Protein AF-A0A9W8JQJ2-F1 (afdb_monomer)

Foldseek 3Di:
DDDDDDDDPPDDPDPPPQFQADWDDDPQWIWGDQSQQWIWIARQFFGWTQFTGGNNDTWADNPDTWDKPRTRRGWHWDWDDDPSFKIWIWTDDPFKIWIFIHGHNDSDTFIKMAGNDDDPVQFIKGKGWTQCQQFVFFDVLQECAPFPAADDDPAWTHDPNDIHGLFVQKDFLLPPQKDWTGDVPDIDMDGFPSCLLVQAFDPRRDIDGQFHHYNTTMGMDTNYHPPVTPDDHGGGMGGD

Secondary structure (DSSP, 8-state):
---PPP---------------EEEEETTEEEEE-SSSEEEEE-TTT--EEEEEETTEE-B-SSS-BEETT--SS-EEEEEEETTTEEEEEEE-SSEEEEEEEETT---EEEEEEESS--TTS-EEEEEEEETTTS-B--GGGB-TT-SEEEETTTEEEETTEEEEGGGG-EEGGG-SEEEEEETTEEEEEE--GGGGTT-SS-TT-EE--EEESSEEEEEEEEE-STT--SPPP-EEE--

Nearest PDB structures (foldseek):
  3njx-assembly1_A  TM=9.669E-01  e=3.686E-24  Aspergillus aculeatus
  1nkg-assembly1_A  TM=9.670E-01  e=1.271E-23  Aspergillus aculeatus
  2xhn-assembly2_A  TM=9.663E-01  e=1.415E-23  Aspergillus aculeatus
  3rpx-assembly1_A  TM=5.803E-01  e=9.675E+00  Homo sapiens
  1vyg-assembly1_A  TM=3.292E-01  e=7.393E+00  Schistosoma mansoni

Organism: NCBI:txid2828524

InterPro domains:
  IPR011013 Galactose mutarotase-like domain superfamily [SSF74650] (20-240)
  IPR014718 Glycoside hydrolase-type carbohydrate-binding [G3DSA:2.70.98.10] (20-240)
  IPR015364 Rhamnogalacturonase B, N-terminal [PF09284] (21-240)
  IPR016590 Rhamnogalacturonase B [PTHR36574] (14-240)

Solvent-accessible surface area (backbone atoms only — not comparable to full-atom values): 12960 Å² total; per-residue (Å²): 133,90,84,83,92,79,84,84,84,83,76,80,80,68,78,81,76,68,60,68,52,46,78,44,77,57,85,69,26,40,38,35,33,16,41,36,47,30,36,37,30,30,38,36,55,33,50,33,36,64,36,36,29,47,77,87,44,62,37,37,20,90,89,52,56,21,28,51,61,88,52,64,76,56,27,56,51,49,76,46,72,51,93,86,42,32,41,39,36,40,29,34,53,96,43,40,38,41,37,45,33,32,38,56,60,36,69,51,76,47,49,37,37,36,26,80,49,82,53,94,85,55,41,42,28,44,36,44,29,21,21,30,86,51,30,64,49,54,55,68,53,10,41,48,60,83,41,81,45,74,79,44,94,91,58,31,30,30,37,97,92,36,79,21,19,33,66,65,46,36,45,36,52,76,76,47,44,69,53,64,34,26,33,89,95,50,72,52,67,55,69,37,49,87,71,26,56,73,41,34,49,49,60,58,73,32,54,50,47,36,29,34,28,48,92,38,28,36,39,42,46,59,52,38,55,69,74,85,53,82,49,74,82,61,68,45,64,37,44,83

Mean predicted aligned error: 5.95 Å

Structure (mmCIF, N/CA/C/O backbone):
data_AF-A0A9W8JQJ2-F1
#
_entry.id   AF-A0A9W8JQJ2-F1
#
loop_
_atom_site.group_PDB
_atom_site.id
_atom_site.type_symbol
_atom_site.label_atom_id
_atom_site.label_alt_id
_atom_site.label_comp_id
_atom_site.label_asym_id
_atom_site.label_entity_id
_atom_site.label_seq_id
_atom_site.pdbx_PDB_ins_code
_atom_site.Cartn_x
_atom_site.Cartn_y
_atom_site.Cartn_z
_atom_site.occupancy
_atom_site.B_iso_or_equiv
_atom_site.auth_seq_id
_atom_site.auth_comp_id
_atom_site.auth_asym_id
_atom_site.auth_atom_id
_atom_site.pdbx_PDB_model_num
ATOM 1 N N . MET A 1 1 ? -32.887 -27.692 -61.894 1.00 37.84 1 MET A N 1
ATOM 2 C CA . MET A 1 1 ? -31.492 -27.185 -61.863 1.00 37.84 1 MET A CA 1
ATOM 3 C C . MET A 1 1 ? -31.471 -26.040 -60.846 1.00 37.84 1 MET A C 1
ATOM 5 O O . MET A 1 1 ? -32.259 -25.131 -61.030 1.00 37.84 1 MET A O 1
ATOM 9 N N . ARG A 1 2 ? -30.970 -26.234 -59.607 1.00 44.19 2 ARG A N 1
ATOM 10 C CA . ARG A 1 2 ? -29.589 -25.938 -59.119 1.00 44.19 2 ARG A CA 1
ATOM 11 C C . ARG A 1 2 ? -29.204 -24.464 -59.405 1.00 44.19 2 ARG A C 1
ATOM 13 O O . ARG A 1 2 ? -29.209 -24.122 -60.574 1.00 44.19 2 ARG A O 1
ATOM 20 N N . PHE A 1 3 ? -28.906 -23.541 -58.480 1.00 39.97 3 PHE A N 1
ATOM 21 C CA . PHE A 1 3 ? -28.189 -23.537 -57.185 1.00 39.97 3 PHE A CA 1
ATOM 22 C C . PHE A 1 3 ? -28.632 -22.328 -56.302 1.00 39.97 3 PHE A C 1
ATOM 24 O O . PHE A 1 3 ? -29.242 -21.403 -56.837 1.00 39.97 3 PHE A O 1
ATOM 31 N N . PRO A 1 4 ? -28.327 -22.303 -54.985 1.00 54.44 4 PRO A N 1
ATOM 32 C CA . PRO A 1 4 ? -28.698 -21.229 -54.054 1.00 54.44 4 PRO A CA 1
ATOM 33 C C . PRO A 1 4 ? -27.705 -20.049 -54.095 1.00 54.44 4 PRO A C 1
ATOM 35 O O . PRO A 1 4 ? -26.514 -20.254 -54.322 1.00 54.44 4 PRO A O 1
ATOM 38 N N . LEU A 1 5 ? -28.172 -18.822 -53.830 1.00 51.03 5 LEU A N 1
ATOM 39 C CA . LEU A 1 5 ? -27.291 -17.670 -53.594 1.00 51.03 5 LEU A CA 1
ATOM 40 C C . LEU A 1 5 ? -26.776 -17.714 -52.147 1.00 51.03 5 LEU A C 1
ATOM 42 O O . LEU A 1 5 ? -27.553 -17.626 -51.196 1.00 51.03 5 LEU A O 1
ATOM 46 N N . ALA A 1 6 ? -25.464 -17.868 -51.996 1.00 49.53 6 ALA A N 1
ATOM 47 C CA . ALA A 1 6 ? -24.763 -17.838 -50.722 1.00 49.53 6 ALA A CA 1
ATOM 48 C C . ALA A 1 6 ? -24.325 -16.409 -50.343 1.00 49.53 6 ALA A C 1
ATOM 50 O O . ALA A 1 6 ? -23.763 -15.687 -51.158 1.00 49.53 6 ALA A O 1
ATOM 51 N N . ALA A 1 7 ? -24.606 -16.073 -49.082 1.00 54.00 7 ALA A N 1
ATOM 52 C CA . ALA A 1 7 ? -23.858 -15.284 -48.097 1.00 54.00 7 ALA A CA 1
ATOM 53 C C . ALA A 1 7 ? -22.907 -14.140 -48.517 1.00 54.00 7 ALA A C 1
ATOM 55 O O . ALA A 1 7 ? -21.947 -14.316 -49.260 1.00 54.00 7 ALA A O 1
ATOM 56 N N . SER A 1 8 ? -23.009 -13.032 -47.775 1.00 50.91 8 SER A N 1
ATOM 57 C CA . SER A 1 8 ? -21.830 -12.393 -47.170 1.00 50.91 8 SER A CA 1
ATOM 58 C C . SER A 1 8 ? -22.216 -11.724 -45.850 1.00 50.91 8 SER A C 1
ATOM 60 O O . SER A 1 8 ? -22.716 -10.604 -45.821 1.00 50.91 8 SER A O 1
ATOM 62 N N . LEU A 1 9 ? -21.997 -12.443 -44.747 1.00 57.28 9 LEU A N 1
ATOM 63 C CA . LEU A 1 9 ? -21.927 -11.871 -43.407 1.00 57.28 9 LEU A CA 1
ATOM 64 C C . LEU A 1 9 ? -20.481 -11.395 -43.221 1.00 57.28 9 LEU A C 1
ATOM 66 O O . LEU A 1 9 ? -19.582 -12.207 -43.005 1.00 57.28 9 LEU A O 1
ATOM 70 N N . LEU A 1 10 ? -20.243 -10.092 -43.375 1.00 51.81 10 LEU A N 1
ATOM 71 C CA . LEU A 1 10 ? -18.937 -9.491 -43.121 1.00 51.81 10 LEU A CA 1
ATOM 72 C C . LEU A 1 10 ? -18.752 -9.395 -41.598 1.00 51.81 10 LEU A C 1
ATOM 74 O O . LEU A 1 10 ? -19.191 -8.442 -40.959 1.00 51.81 10 LEU A O 1
ATOM 78 N N . LEU A 1 11 ? -18.167 -10.434 -41.002 1.00 55.31 11 LEU A N 1
ATOM 79 C CA . LEU A 1 11 ? -17.775 -10.431 -39.598 1.00 55.31 11 LEU A CA 1
ATOM 80 C C . LEU A 1 11 ? -16.609 -9.442 -39.448 1.00 55.31 11 LEU A C 1
ATOM 82 O O . LEU A 1 11 ? -15.501 -9.706 -39.916 1.00 55.31 11 LEU A O 1
ATOM 86 N N . ALA A 1 12 ? -16.868 -8.276 -38.858 1.00 55.50 12 ALA A N 1
ATOM 87 C CA . ALA A 1 12 ? -15.838 -7.288 -38.569 1.00 55.50 12 ALA A CA 1
ATOM 88 C C . ALA A 1 12 ? -14.822 -7.883 -37.579 1.00 55.50 12 ALA A C 1
ATOM 90 O O . ALA A 1 12 ? -15.079 -7.973 -36.380 1.00 55.50 12 ALA A O 1
ATOM 91 N N . LEU A 1 13 ? -13.663 -8.296 -38.093 1.00 54.41 13 LEU A N 1
ATOM 92 C CA . LEU A 1 13 ? -12.457 -8.550 -37.309 1.00 54.41 13 LEU A CA 1
ATOM 93 C C . LEU A 1 13 ? -11.949 -7.202 -36.789 1.00 54.41 13 LEU A C 1
ATOM 95 O O . LEU A 1 13 ? -11.062 -6.587 -37.377 1.00 54.41 13 LEU A O 1
ATOM 99 N N . LEU A 1 14 ? -12.551 -6.707 -35.708 1.00 53.09 14 LEU A N 1
ATOM 100 C CA . LEU A 1 14 ? -11.940 -5.635 -34.933 1.00 53.09 14 LEU A CA 1
ATOM 101 C C . LEU A 1 14 ? -10.599 -6.173 -34.414 1.00 53.09 14 LEU A C 1
ATOM 103 O O . LEU A 1 14 ? -10.586 -7.255 -33.819 1.00 53.09 14 LEU A O 1
ATOM 107 N N . PRO A 1 15 ? -9.470 -5.476 -34.634 1.00 43.84 15 PRO A N 1
ATOM 108 C CA . PRO A 1 15 ? -8.234 -5.858 -33.982 1.00 43.84 15 PRO A CA 1
ATOM 109 C C . PRO A 1 15 ? -8.490 -5.816 -32.478 1.00 43.84 15 PRO A C 1
ATOM 111 O O . PRO A 1 15 ? -8.872 -4.779 -31.932 1.00 43.84 15 PRO A O 1
ATOM 114 N N . ALA A 1 16 ? -8.309 -6.953 -31.809 1.00 48.75 16 ALA A N 1
ATOM 115 C CA . ALA A 1 16 ? -8.154 -6.957 -30.370 1.00 48.75 16 ALA A CA 1
ATOM 116 C C . ALA A 1 16 ? -6.901 -6.123 -30.083 1.00 48.75 16 ALA A C 1
ATOM 118 O O . ALA A 1 16 ? -5.777 -6.584 -30.283 1.00 48.75 16 ALA A O 1
ATOM 119 N N . VAL A 1 17 ? -7.093 -4.861 -29.699 1.00 47.88 17 VAL A N 1
ATOM 120 C CA . VAL A 1 17 ? -6.024 -4.059 -29.116 1.00 47.88 17 VAL A CA 1
ATOM 121 C C . VAL A 1 17 ? -5.735 -4.722 -27.779 1.00 47.88 17 VAL A C 1
ATOM 123 O O . VAL A 1 17 ? -6.417 -4.476 -26.788 1.00 47.88 17 VAL A O 1
ATOM 126 N N . PHE A 1 18 ? -4.770 -5.638 -27.768 1.00 51.25 18 PHE A N 1
ATOM 127 C CA . PHE A 1 18 ? -4.154 -6.057 -26.523 1.00 51.25 18 PHE A CA 1
ATOM 128 C C . PHE A 1 18 ? -3.586 -4.789 -25.887 1.00 51.25 18 PHE A C 1
ATOM 130 O O . PHE A 1 18 ? -2.751 -4.121 -26.502 1.00 51.25 18 PHE A O 1
ATOM 137 N N . ALA A 1 19 ? -4.082 -4.424 -24.702 1.00 57.38 19 ALA A N 1
ATOM 138 C CA . ALA A 1 19 ? -3.471 -3.369 -23.905 1.00 57.38 19 ALA A CA 1
ATOM 139 C C . ALA A 1 19 ? -1.983 -3.712 -23.763 1.00 57.38 19 ALA A C 1
ATOM 141 O O . ALA A 1 19 ? -1.627 -4.807 -23.315 1.00 57.38 19 ALA A O 1
ATOM 142 N N . ALA A 1 20 ? -1.120 -2.840 -24.280 1.00 77.25 20 ALA A N 1
ATOM 143 C CA . ALA A 1 20 ? 0.291 -3.148 -24.407 1.00 77.25 20 ALA A CA 1
ATOM 144 C C . ALA A 1 20 ? 0.948 -3.009 -23.034 1.00 77.25 20 ALA A C 1
ATOM 146 O O . ALA A 1 20 ? 1.049 -1.906 -22.502 1.00 77.25 20 ALA A O 1
ATOM 147 N N . PHE A 1 21 ? 1.418 -4.128 -22.479 1.00 96.81 21 PHE A N 1
ATOM 148 C CA . PHE A 1 21 ? 2.286 -4.100 -21.309 1.00 96.81 21 PHE A CA 1
ATOM 149 C C . PHE A 1 21 ? 3.478 -3.165 -21.557 1.00 96.81 21 PHE A C 1
ATOM 151 O O . PHE A 1 21 ? 4.134 -3.249 -22.600 1.00 96.81 21 PHE A O 1
ATOM 158 N N . GLY A 1 22 ? 3.798 -2.315 -20.585 1.00 97.00 22 GLY A N 1
ATOM 159 C CA . GLY A 1 22 ? 4.976 -1.465 -20.677 1.00 97.00 22 GLY A CA 1
ATOM 160 C C . GLY A 1 22 ? 5.022 -0.338 -19.659 1.00 97.00 22 GLY A C 1
ATOM 161 O O . GLY A 1 22 ? 4.129 -0.159 -18.832 1.00 97.00 22 GLY A O 1
ATOM 162 N N . VAL A 1 23 ? 6.099 0.441 -19.740 1.00 97.94 23 VAL A N 1
ATOM 163 C CA . VAL A 1 23 ? 6.296 1.655 -18.944 1.00 97.94 23 VAL A CA 1
ATOM 164 C C . VAL A 1 23 ? 6.452 2.833 -19.894 1.00 97.94 23 VAL A C 1
ATOM 166 O O . VAL A 1 23 ? 7.355 2.842 -20.728 1.00 97.94 23 VAL A O 1
ATOM 169 N N . THR A 1 24 ? 5.597 3.842 -19.745 1.00 97.38 24 THR A N 1
ATOM 170 C CA . THR A 1 24 ? 5.656 5.092 -20.514 1.00 97.38 24 THR A CA 1
ATOM 171 C C . THR A 1 24 ? 5.895 6.272 -19.580 1.00 97.38 24 THR A C 1
ATOM 173 O O . THR A 1 24 ? 5.450 6.275 -18.432 1.00 97.38 24 THR A O 1
ATOM 176 N N . ARG A 1 25 ? 6.602 7.300 -20.056 1.00 96.88 25 ARG A N 1
ATOM 177 C CA . ARG A 1 25 ? 6.763 8.563 -19.324 1.00 96.88 25 ARG A CA 1
ATOM 178 C C . ARG A 1 25 ? 5.632 9.518 -19.689 1.00 96.88 25 ARG A C 1
ATOM 180 O O . ARG A 1 25 ? 5.361 9.724 -20.866 1.00 96.88 25 ARG A O 1
ATOM 187 N N . SER A 1 26 ? 5.016 10.134 -18.685 1.00 94.50 26 SER A N 1
ATOM 188 C CA . SER A 1 26 ? 4.043 11.217 -18.865 1.00 94.50 26 SER A CA 1
ATOM 189 C C . SER A 1 26 ? 4.458 12.396 -17.993 1.00 94.50 26 SER A C 1
ATOM 191 O O . SER A 1 26 ? 4.209 12.408 -16.786 1.00 94.50 26 SER A O 1
ATOM 193 N N . GLY A 1 27 ? 5.162 13.363 -18.588 1.00 95.12 27 GLY A N 1
ATOM 194 C CA . GLY A 1 27 ? 5.886 14.379 -17.824 1.00 95.12 27 GLY A CA 1
ATOM 195 C C . GLY A 1 27 ? 6.932 13.727 -16.913 1.00 95.12 27 GLY A C 1
ATOM 196 O O . GLY A 1 27 ? 7.744 12.923 -17.371 1.00 95.12 27 GLY A O 1
ATOM 197 N N . SER A 1 28 ? 6.895 14.036 -15.614 1.00 94.12 28 SER A N 1
ATOM 198 C CA . SER A 1 28 ? 7.756 13.399 -14.609 1.00 94.12 28 SER A CA 1
ATOM 199 C C . SER A 1 28 ? 7.268 12.017 -14.161 1.00 94.12 28 SER A C 1
ATOM 201 O O . SER A 1 28 ? 8.011 11.322 -13.472 1.00 94.12 28 SER A O 1
ATOM 203 N N . ASN A 1 29 ? 6.060 11.589 -14.534 1.00 98.06 29 ASN A N 1
ATOM 204 C CA . ASN A 1 29 ? 5.462 10.352 -14.035 1.00 98.06 29 ASN A CA 1
ATOM 205 C C . ASN A 1 29 ? 5.872 9.126 -14.859 1.00 98.06 29 ASN A C 1
ATOM 207 O O . ASN A 1 29 ? 6.167 9.225 -16.052 1.00 98.06 29 ASN A O 1
ATOM 211 N N . TYR A 1 30 ? 5.838 7.962 -14.216 1.00 98.62 30 TYR A N 1
ATOM 212 C CA . TYR A 1 30 ? 5.906 6.647 -14.847 1.00 98.62 30 TYR A CA 1
ATOM 213 C C . TYR A 1 30 ? 4.499 6.052 -14.893 1.00 98.62 30 TYR A C 1
ATOM 215 O O . TYR A 1 30 ? 3.866 5.891 -13.853 1.00 98.62 30 TYR A O 1
ATOM 223 N N . VAL A 1 31 ? 4.011 5.733 -16.086 1.00 98.56 31 VAL A N 1
ATOM 224 C CA . VAL A 1 31 ? 2.736 5.045 -16.307 1.00 98.56 31 VAL A CA 1
ATOM 225 C C . VAL A 1 31 ? 3.055 3.601 -16.664 1.00 98.56 31 VAL A C 1
ATOM 227 O O . VAL A 1 31 ? 3.654 3.344 -17.708 1.00 98.56 31 VAL A O 1
ATOM 230 N N . VAL A 1 32 ? 2.704 2.678 -15.775 1.00 98.50 32 VAL A N 1
ATOM 231 C CA . VAL A 1 32 ? 2.947 1.241 -15.916 1.00 98.50 32 VAL A CA 1
ATOM 232 C C . VAL A 1 32 ? 1.636 0.568 -16.294 1.00 98.50 32 VAL A C 1
ATOM 234 O O . VAL A 1 32 ? 0.736 0.462 -15.460 1.00 98.50 32 VAL A O 1
ATOM 237 N N . ASP A 1 33 ? 1.522 0.131 -17.543 1.00 98.12 33 ASP A N 1
ATOM 238 C CA . ASP A 1 33 ? 0.403 -0.686 -18.007 1.00 98.12 33 ASP A CA 1
ATOM 239 C C . ASP A 1 33 ? 0.777 -2.159 -17.834 1.00 98.12 33 ASP A C 1
ATOM 241 O O . ASP A 1 33 ? 1.773 -2.638 -18.384 1.00 98.12 33 ASP A O 1
ATOM 245 N N . SER A 1 34 ? 0.005 -2.879 -17.024 1.00 98.06 34 SER A N 1
ATOM 246 C CA . SER A 1 34 ? 0.216 -4.311 -16.815 1.00 98.06 34 SER A CA 1
ATOM 247 C C . SER A 1 34 ? -0.197 -5.159 -18.019 1.00 98.06 34 SER A C 1
ATOM 249 O O . SER A 1 34 ? 0.209 -6.313 -18.100 1.00 98.06 34 SER A O 1
ATOM 251 N N . GLY A 1 35 ? -1.051 -4.659 -18.916 1.00 96.94 35 GLY A N 1
ATOM 252 C CA . GLY A 1 35 ? -1.775 -5.475 -19.897 1.00 96.94 35 GLY A CA 1
ATOM 253 C C . GLY A 1 35 ? -2.812 -6.426 -19.272 1.00 96.94 35 GLY A C 1
ATOM 254 O O . GLY A 1 35 ? -3.523 -7.118 -19.992 1.00 96.94 35 GLY A O 1
ATOM 255 N N . GLY A 1 36 ? -2.923 -6.461 -17.937 1.00 96.94 36 GLY A N 1
ATOM 256 C CA . GLY A 1 36 ? -3.908 -7.231 -17.167 1.00 96.94 36 GLY A CA 1
ATOM 257 C C . GLY A 1 36 ? -5.107 -6.395 -16.709 1.00 96.94 36 GLY A C 1
ATOM 258 O O . GLY A 1 36 ? -5.825 -6.795 -15.797 1.00 96.94 36 GLY A O 1
ATOM 259 N N . GLY A 1 37 ? -5.296 -5.206 -17.291 1.00 96.69 37 GLY A N 1
ATOM 260 C CA . GLY A 1 37 ? -6.372 -4.278 -16.940 1.00 96.69 37 GLY A CA 1
ATOM 261 C C . GLY A 1 37 ? -6.030 -3.278 -15.835 1.00 96.69 37 GLY A C 1
ATOM 262 O O . GLY A 1 37 ? -6.848 -2.411 -15.553 1.00 96.69 37 GLY A O 1
ATOM 263 N N . LEU A 1 38 ? -4.844 -3.358 -15.220 1.00 98.31 38 LEU A N 1
ATOM 264 C CA . LEU A 1 38 ? -4.366 -2.370 -14.245 1.00 98.31 38 LEU A CA 1
ATOM 265 C C . LEU A 1 38 ? -3.316 -1.445 -14.873 1.00 98.31 38 LEU A C 1
ATOM 267 O O . LEU A 1 38 ? -2.261 -1.915 -15.305 1.00 98.31 38 LEU A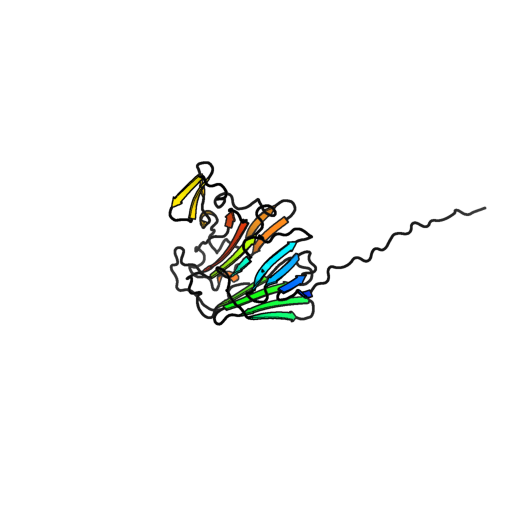 O 1
ATOM 271 N N . VAL A 1 39 ? -3.581 -0.140 -14.843 1.00 98.56 39 VAL A N 1
ATOM 272 C CA . VAL A 1 39 ? -2.628 0.921 -15.186 1.00 98.56 39 VAL A CA 1
ATOM 273 C C . VAL A 1 39 ? -2.291 1.705 -13.923 1.00 98.56 39 VAL A C 1
ATOM 275 O O . VAL A 1 39 ? -3.169 2.262 -13.265 1.00 98.56 39 VAL A O 1
ATOM 278 N N . THR A 1 40 ? -1.006 1.753 -13.584 1.00 98.75 40 THR A N 1
ATOM 279 C CA . THR A 1 40 ? -0.502 2.406 -12.369 1.00 98.75 40 THR A CA 1
ATOM 280 C C . THR A 1 40 ? 0.313 3.634 -12.741 1.00 98.75 40 THR A C 1
ATOM 282 O O . THR A 1 40 ? 1.260 3.530 -13.518 1.00 98.75 40 THR A O 1
ATOM 285 N N . THR A 1 41 ? -0.011 4.796 -12.173 1.00 98.75 41 THR A N 1
ATOM 286 C CA . THR A 1 41 ? 0.797 6.013 -12.359 1.00 98.75 41 THR A CA 1
ATOM 287 C C . THR A 1 41 ? 1.606 6.309 -11.107 1.00 98.75 41 THR A C 1
ATOM 289 O O . THR A 1 41 ? 1.039 6.538 -10.040 1.00 98.75 41 THR A O 1
ATOM 292 N N . ILE A 1 42 ? 2.928 6.362 -11.249 1.00 98.81 42 ILE A N 1
ATOM 293 C CA . ILE A 1 42 ? 3.887 6.627 -10.174 1.00 98.81 42 ILE A CA 1
ATOM 294 C C . ILE A 1 42 ? 4.549 7.979 -10.417 1.00 98.81 42 ILE A C 1
ATOM 296 O O . ILE A 1 42 ? 5.058 8.254 -11.508 1.00 98.81 42 ILE A O 1
ATOM 300 N N . ASN A 1 43 ? 4.561 8.826 -9.397 1.00 98.50 43 ASN A N 1
ATOM 301 C CA . ASN A 1 43 ? 5.223 10.119 -9.444 1.00 98.50 43 ASN A CA 1
ATOM 302 C C . ASN A 1 43 ? 6.747 9.932 -9.455 1.00 98.50 43 ASN A C 1
ATOM 304 O O . ASN A 1 43 ? 7.318 9.339 -8.544 1.00 98.50 43 ASN A O 1
ATOM 308 N N . GLY A 1 44 ? 7.423 10.438 -10.489 1.00 98.25 44 GLY A N 1
ATOM 309 C CA . GLY A 1 44 ? 8.864 10.227 -10.655 1.00 98.25 44 GLY A CA 1
ATOM 310 C C . GLY A 1 44 ? 9.769 11.082 -9.768 1.00 98.25 44 GLY A C 1
ATOM 311 O O . GLY A 1 44 ? 10.981 10.921 -9.857 1.00 98.25 44 GLY A O 1
ATOM 312 N N . ASN A 1 45 ? 9.213 11.967 -8.937 1.00 97.81 45 ASN A N 1
ATOM 313 C CA . ASN A 1 45 ? 9.975 12.797 -7.999 1.00 97.81 45 ASN A CA 1
ATOM 314 C C . ASN A 1 45 ? 9.956 12.245 -6.567 1.00 97.81 45 ASN A C 1
ATOM 316 O O . ASN A 1 45 ? 10.825 12.594 -5.774 1.00 97.81 45 ASN A O 1
ATOM 320 N N . ASN A 1 46 ? 8.955 11.433 -6.209 1.00 97.44 46 ASN A N 1
ATOM 321 C CA . ASN A 1 46 ? 8.783 10.954 -4.8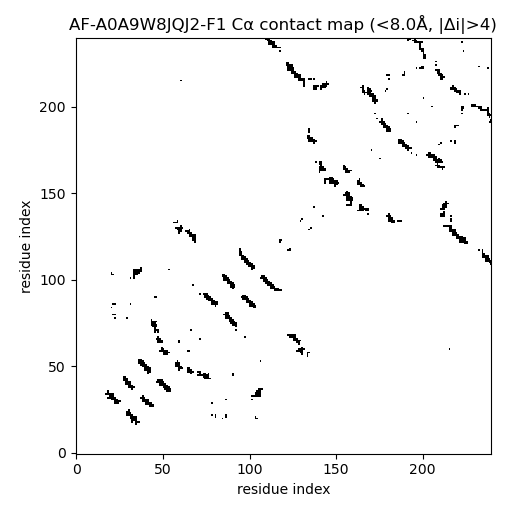33 1.00 97.44 46 ASN A CA 1
ATOM 322 C C . ASN A 1 46 ? 8.352 9.482 -4.711 1.00 97.44 46 ASN A C 1
ATOM 324 O O . ASN A 1 46 ? 8.454 8.914 -3.627 1.00 97.44 46 ASN A O 1
ATOM 328 N N . GLY A 1 47 ? 7.924 8.847 -5.806 1.00 98.12 47 GLY A N 1
ATOM 329 C CA . GLY A 1 47 ? 7.509 7.447 -5.821 1.00 98.12 47 GLY A CA 1
ATOM 330 C C . GLY A 1 47 ? 6.067 7.178 -5.393 1.00 98.12 47 GLY A C 1
ATOM 331 O O . GLY A 1 47 ? 5.685 6.011 -5.312 1.00 98.12 47 GLY A O 1
ATOM 332 N N . ASP A 1 48 ? 5.258 8.205 -5.138 1.00 98.50 48 ASP A N 1
ATOM 333 C CA . ASP A 1 48 ? 3.853 8.019 -4.773 1.00 98.50 48 ASP A CA 1
ATOM 334 C C . ASP A 1 48 ? 3.059 7.440 -5.952 1.00 98.50 48 ASP A C 1
ATOM 336 O O . ASP A 1 48 ? 3.206 7.874 -7.100 1.00 98.50 48 ASP A O 1
ATOM 340 N N . ILE A 1 49 ? 2.164 6.496 -5.669 1.00 98.81 49 ILE A N 1
ATOM 341 C CA . ILE A 1 49 ? 1.174 6.020 -6.635 1.00 98.81 49 ILE A CA 1
ATOM 342 C C . ILE A 1 49 ? 0.005 7.010 -6.644 1.00 98.81 49 ILE A C 1
ATOM 344 O O . ILE A 1 49 ? -0.732 7.158 -5.670 1.00 98.81 49 ILE A O 1
ATOM 348 N N . THR A 1 50 ? -0.160 7.689 -7.776 1.00 98.62 50 THR A N 1
ATOM 349 C CA . THR A 1 50 ? -1.127 8.783 -7.975 1.00 98.62 50 THR A CA 1
ATOM 350 C C . THR A 1 50 ? -2.353 8.373 -8.788 1.00 98.62 50 THR A C 1
ATOM 352 O O . THR A 1 50 ? -3.329 9.122 -8.838 1.00 98.62 50 THR A O 1
ATOM 355 N N . SER A 1 51 ? -2.329 7.188 -9.402 1.00 98.69 51 SER A N 1
ATOM 356 C CA . SER A 1 51 ? -3.475 6.562 -10.068 1.00 98.69 51 SER A CA 1
ATOM 357 C C . SER A 1 51 ? -3.326 5.041 -10.042 1.00 98.69 51 SER A C 1
ATOM 359 O O . SER A 1 51 ? -2.221 4.523 -10.234 1.00 98.69 51 SER A O 1
ATOM 3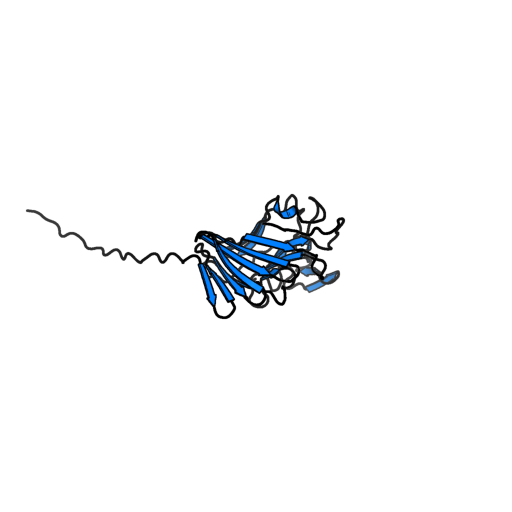61 N N . LEU A 1 52 ? -4.446 4.356 -9.817 1.00 98.81 52 LEU A N 1
ATOM 362 C CA . LEU A 1 52 ? -4.629 2.909 -9.893 1.00 98.81 52 LEU A CA 1
ATOM 363 C C . LEU A 1 52 ? -5.888 2.668 -10.728 1.00 98.81 52 LEU A C 1
ATOM 365 O O . LEU A 1 52 ? -6.977 2.459 -10.192 1.00 98.81 52 LEU A O 1
ATOM 369 N N . ASN A 1 53 ? -5.761 2.744 -12.049 1.00 98.50 53 ASN A N 1
ATOM 370 C CA . ASN A 1 53 ? -6.891 2.556 -12.946 1.00 98.50 53 ASN A CA 1
ATOM 371 C C . ASN A 1 53 ? -7.052 1.070 -13.276 1.00 98.50 53 ASN A C 1
ATOM 373 O O . ASN A 1 53 ? -6.215 0.496 -13.971 1.00 98.50 53 ASN A O 1
ATOM 377 N N . TYR A 1 54 ? -8.124 0.455 -12.781 1.00 98.31 54 TYR A N 1
ATOM 378 C CA . TYR A 1 54 ? -8.470 -0.929 -13.078 1.00 98.31 54 TYR A CA 1
ATOM 379 C C . TYR A 1 54 ? -9.668 -0.990 -14.028 1.00 98.31 54 TYR A C 1
ATOM 381 O O . TYR A 1 54 ? -10.788 -0.654 -13.640 1.00 98.31 54 TYR A O 1
ATOM 389 N N . ASN A 1 55 ? -9.445 -1.415 -15.273 1.00 97.00 55 ASN A N 1
ATOM 390 C CA . ASN A 1 55 ? -10.462 -1.535 -16.325 1.00 97.00 55 ASN A CA 1
ATOM 391 C C . ASN A 1 55 ? -11.330 -0.271 -16.481 1.00 97.00 55 ASN A C 1
ATOM 393 O O . ASN A 1 55 ? -12.553 -0.345 -16.586 1.00 97.00 55 ASN A O 1
ATOM 397 N N . GLY A 1 56 ? -10.702 0.907 -16.457 1.00 96.44 56 GLY A N 1
ATOM 398 C CA . GLY A 1 56 ? -11.375 2.203 -16.569 1.00 96.44 56 GLY A CA 1
ATOM 399 C C . GLY A 1 56 ? -11.873 2.779 -15.240 1.00 96.44 56 GLY A C 1
ATOM 400 O O . GLY A 1 56 ? -12.285 3.939 -15.206 1.00 96.44 56 GLY A O 1
ATOM 401 N N . LYS A 1 57 ? -11.815 2.023 -14.138 1.00 97.94 57 LYS A N 1
ATOM 402 C CA . LYS A 1 57 ? -12.228 2.475 -12.806 1.00 97.94 57 LYS A CA 1
ATOM 403 C C . LYS A 1 57 ? -11.018 2.950 -12.006 1.00 97.94 57 LYS A C 1
ATOM 405 O O . LYS A 1 57 ? -10.140 2.161 -11.677 1.00 97.94 57 LYS A O 1
ATOM 410 N N . GLU A 1 58 ? -10.986 4.236 -11.669 1.00 98.50 58 GLU A N 1
ATOM 411 C CA . GLU A 1 58 ? -9.961 4.793 -10.780 1.00 98.50 58 GLU A CA 1
ATOM 412 C C . GLU A 1 58 ? -10.181 4.306 -9.341 1.00 98.50 58 GLU A C 1
ATOM 414 O O . GLU A 1 58 ? -11.246 4.528 -8.755 1.00 98.50 58 GLU A O 1
ATOM 419 N N . LEU A 1 59 ? -9.176 3.629 -8.786 1.00 98.81 59 LEU A N 1
ATOM 420 C CA . LEU A 1 59 ? -9.184 3.097 -7.425 1.00 98.81 59 LEU A CA 1
ATOM 421 C C . LEU A 1 59 ? -8.343 3.938 -6.466 1.00 98.81 59 LEU A C 1
ATOM 423 O O . LEU A 1 59 ? -8.562 3.846 -5.263 1.00 98.81 59 LEU A O 1
ATOM 427 N N . GLN A 1 60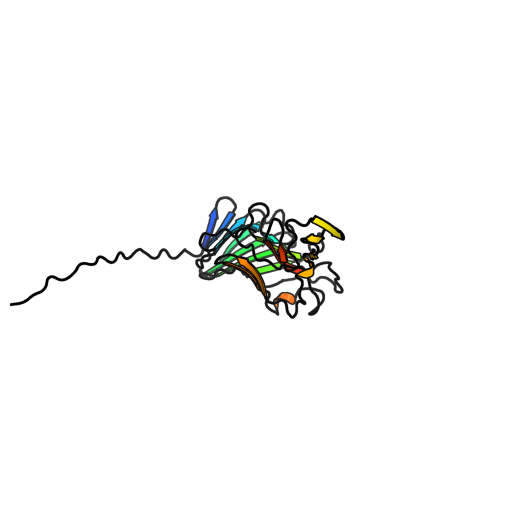 ? -7.406 4.752 -6.952 1.00 98.75 60 GLN A N 1
ATOM 428 C CA . GLN A 1 60 ? -6.574 5.621 -6.122 1.00 98.75 60 GLN A CA 1
ATOM 429 C C . GLN A 1 60 ? -7.384 6.828 -5.645 1.00 98.75 60 GLN A C 1
ATOM 431 O O . GLN A 1 60 ? -8.069 7.489 -6.430 1.00 98.75 60 GLN A O 1
ATOM 436 N N . ASP A 1 61 ? -7.283 7.154 -4.356 1.00 98.44 61 ASP A N 1
ATOM 437 C CA . ASP A 1 61 ? -7.821 8.416 -3.859 1.00 98.44 61 ASP A CA 1
ATOM 438 C C . ASP A 1 61 ? -7.111 9.620 -4.505 1.00 98.44 61 ASP A C 1
ATOM 440 O O . ASP A 1 61 ? -5.910 9.583 -4.790 1.00 98.44 61 ASP A O 1
ATOM 444 N N . ARG A 1 62 ? -7.861 10.702 -4.737 1.00 95.00 62 ARG A N 1
ATOM 445 C CA . ARG A 1 62 ? -7.372 11.902 -5.436 1.00 95.00 62 ARG A CA 1
ATOM 446 C C . ARG A 1 62 ? -6.855 12.993 -4.501 1.00 95.00 62 ARG A C 1
ATOM 448 O O . ARG A 1 62 ? -6.213 13.920 -4.986 1.00 95.00 62 ARG A O 1
ATOM 455 N N . SER A 1 63 ? -7.131 12.899 -3.200 1.00 95.25 63 SER A N 1
ATOM 456 C CA . SER A 1 63 ? -6.716 13.887 -2.197 1.00 95.25 63 SER A CA 1
ATOM 457 C C . SER A 1 63 ? -5.391 13.530 -1.524 1.00 95.25 63 SER A C 1
ATOM 459 O O . SER A 1 63 ? -4.577 14.417 -1.270 1.00 95.25 63 SER A O 1
ATOM 461 N N . LYS A 1 64 ? -5.135 12.240 -1.269 1.00 95.69 64 LYS A N 1
ATOM 462 C CA . LYS A 1 64 ? -3.834 11.748 -0.795 1.00 95.69 64 LYS A CA 1
ATOM 463 C C . LYS A 1 64 ? -3.481 10.439 -1.485 1.00 95.69 64 LYS A C 1
ATOM 465 O O . LYS A 1 64 ? -4.343 9.597 -1.723 1.00 95.69 64 LYS A O 1
ATOM 470 N N . PHE A 1 65 ? -2.195 10.263 -1.748 1.00 97.75 65 PHE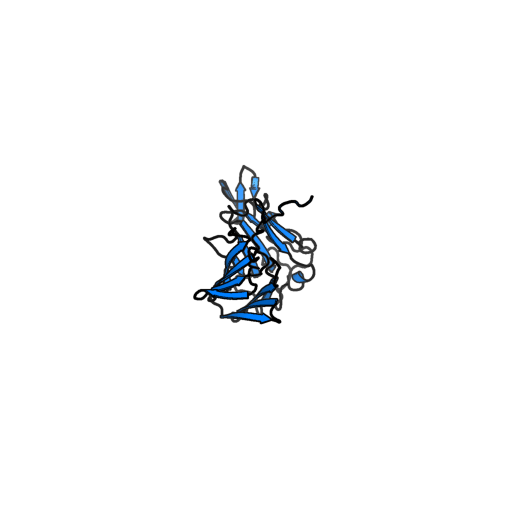 A N 1
ATOM 471 C CA . PHE A 1 65 ? -1.688 9.198 -2.603 1.00 97.75 65 PHE A CA 1
ATOM 472 C C . PHE A 1 65 ? -1.173 7.981 -1.838 1.00 97.75 65 PHE A C 1
ATOM 474 O O . PHE A 1 65 ? -0.868 8.062 -0.649 1.00 97.75 65 PHE A O 1
ATOM 481 N N . THR A 1 66 ? -1.097 6.849 -2.534 1.00 98.62 66 THR A N 1
ATOM 482 C CA . THR A 1 66 ? -0.542 5.605 -1.996 1.00 98.62 66 THR A CA 1
ATOM 483 C C . THR A 1 66 ? 0.978 5.698 -1.927 1.00 98.62 66 THR A C 1
ATOM 485 O O . THR A 1 66 ? 1.621 6.075 -2.910 1.00 98.62 66 THR A O 1
ATOM 488 N N . HIS A 1 67 ? 1.559 5.351 -0.779 1.00 96.81 67 HIS A N 1
ATOM 489 C CA . HIS A 1 67 ? 2.994 5.498 -0.543 1.00 96.81 67 HIS A CA 1
ATOM 490 C C . HIS A 1 67 ? 3.525 4.613 0.586 1.00 96.81 67 HIS A C 1
ATOM 492 O O . HIS A 1 67 ? 2.773 3.992 1.339 1.00 96.81 67 HIS A O 1
ATOM 498 N N . LEU A 1 68 ? 4.850 4.611 0.719 1.00 95.62 68 LEU A N 1
ATOM 499 C CA . LEU A 1 68 ? 5.553 4.093 1.883 1.00 95.62 68 LEU A CA 1
ATOM 500 C C . LEU A 1 68 ? 5.543 5.122 3.032 1.00 95.62 68 LEU A C 1
ATOM 502 O O . LEU A 1 68 ? 5.754 6.315 2.810 1.00 95.62 68 LEU A O 1
ATOM 506 N N . SER A 1 69 ? 5.322 4.652 4.256 1.00 90.88 69 SER A N 1
ATOM 507 C CA . SER A 1 69 ? 5.217 5.397 5.514 1.00 90.88 69 SER A CA 1
ATOM 508 C C . SER A 1 69 ? 4.229 6.570 5.447 1.00 90.88 69 SER A C 1
ATOM 510 O O . SER A 1 69 ? 3.017 6.366 5.571 1.00 90.88 69 SER A O 1
ATOM 512 N N . SER A 1 70 ? 4.731 7.789 5.257 1.00 87.38 70 SER A N 1
ATOM 513 C CA . SER A 1 70 ? 3.936 9.020 5.111 1.00 87.38 70 SER A CA 1
ATOM 514 C C . SER A 1 70 ? 4.266 9.760 3.807 1.00 87.38 70 SER A C 1
ATOM 516 O O . SER A 1 70 ? 4.006 10.955 3.684 1.00 87.38 70 SER A O 1
ATOM 518 N N . GLY A 1 71 ? 4.859 9.048 2.847 1.00 90.00 71 GLY A N 1
ATOM 519 C CA . GLY A 1 71 ? 5.507 9.602 1.666 1.00 90.00 71 GLY A CA 1
ATOM 520 C C . GLY A 1 71 ? 7.010 9.740 1.890 1.00 90.00 71 GLY A C 1
ATOM 521 O O . GLY A 1 71 ? 7.462 10.177 2.947 1.00 90.00 71 GLY A O 1
ATOM 522 N N . LEU A 1 72 ? 7.800 9.390 0.874 1.00 91.69 72 LEU A N 1
ATOM 523 C CA . LEU A 1 72 ? 9.264 9.510 0.923 1.00 91.69 72 LEU A CA 1
ATOM 524 C C . LEU A 1 72 ? 9.754 10.959 0.747 1.00 91.69 72 LEU A C 1
ATOM 526 O O . LEU A 1 72 ? 10.943 11.237 0.885 1.00 91.69 72 LEU A O 1
ATOM 530 N N . GLY A 1 73 ? 8.845 11.887 0.433 1.00 91.75 73 GLY A N 1
ATOM 531 C CA . GLY A 1 73 ? 9.146 13.292 0.174 1.00 91.75 73 GLY A CA 1
ATOM 532 C C . GLY A 1 73 ? 9.813 13.490 -1.185 1.00 91.75 73 GLY A C 1
ATOM 533 O O . GLY A 1 73 ? 9.164 13.946 -2.121 1.00 91.75 73 GLY A O 1
ATOM 534 N N . SER A 1 74 ? 11.089 13.124 -1.296 1.00 95.31 74 SER A N 1
ATOM 535 C CA . SER A 1 74 ? 11.875 13.173 -2.532 1.00 95.31 74 SER A CA 1
ATOM 536 C C . SER A 1 74 ? 12.663 11.880 -2.702 1.00 95.31 74 SER A C 1
ATOM 538 O O . SER A 1 74 ? 13.251 11.371 -1.746 1.00 95.31 74 SER A O 1
ATOM 540 N N . ALA A 1 75 ? 12.674 11.343 -3.918 1.00 97.38 75 ALA A N 1
ATOM 541 C CA . ALA A 1 75 ? 13.358 10.102 -4.238 1.00 97.38 75 ALA A CA 1
ATOM 542 C C . ALA A 1 75 ? 13.834 10.081 -5.693 1.00 97.38 75 ALA A C 1
ATOM 544 O O . ALA A 1 75 ? 13.221 10.665 -6.586 1.00 97.38 75 ALA A O 1
ATOM 545 N N . THR A 1 76 ? 14.898 9.326 -5.948 1.00 98.44 76 THR A N 1
ATOM 546 C CA . THR A 1 76 ? 15.313 8.994 -7.310 1.00 98.44 76 THR A CA 1
ATOM 547 C C . THR A 1 76 ? 14.465 7.833 -7.806 1.00 98.44 76 THR A C 1
ATOM 549 O O . THR A 1 76 ? 14.592 6.717 -7.296 1.00 98.44 76 THR A O 1
ATOM 552 N N . VAL A 1 77 ? 13.614 8.083 -8.803 1.00 98.69 77 VAL A N 1
ATOM 553 C CA . VAL A 1 77 ? 12.750 7.059 -9.404 1.00 98.69 77 VAL A CA 1
ATOM 554 C C . VAL A 1 77 ? 13.279 6.648 -10.774 1.00 98.69 77 VAL A C 1
ATOM 556 O O . VAL A 1 77 ? 13.478 7.493 -11.650 1.00 98.69 77 VAL A O 1
ATOM 559 N N . SER A 1 78 ? 13.461 5.346 -10.983 1.00 98.56 78 SER A N 1
ATOM 560 C CA . SER A 1 78 ? 13.863 4.750 -12.260 1.00 98.56 78 SER A CA 1
ATOM 561 C C . SER A 1 78 ? 12.990 3.550 -12.623 1.00 98.56 78 SER A C 1
ATOM 563 O O . SER A 1 78 ? 12.325 2.966 -11.768 1.00 98.56 78 SER A O 1
ATOM 565 N N . SER A 1 79 ? 12.990 3.175 -13.903 1.00 98.38 79 SER A N 1
ATOM 566 C CA . SER A 1 79 ? 12.262 2.012 -14.413 1.00 98.38 79 SER A CA 1
ATOM 567 C C . SER A 1 79 ? 13.160 1.114 -15.253 1.00 98.38 79 SER A C 1
ATOM 569 O O . SER A 1 79 ? 13.953 1.613 -16.054 1.00 98.38 79 SER A O 1
ATOM 571 N N . ASN A 1 80 ? 12.980 -0.198 -15.145 1.00 98.25 80 ASN A N 1
ATOM 572 C CA . ASN A 1 80 ? 13.611 -1.185 -16.014 1.00 98.25 80 ASN A CA 1
ATOM 573 C C . ASN A 1 80 ? 12.582 -2.225 -16.481 1.00 98.25 80 ASN A C 1
ATOM 575 O O . ASN A 1 80 ? 11.715 -2.623 -15.705 1.00 98.25 80 ASN A O 1
ATOM 579 N N . ILE A 1 81 ? 12.681 -2.659 -17.740 1.00 98.00 81 ILE A N 1
ATOM 580 C CA . ILE A 1 81 ? 11.937 -3.812 -18.251 1.00 98.00 81 ILE A CA 1
ATOM 581 C C . ILE A 1 81 ? 12.885 -5.011 -18.299 1.00 98.00 81 ILE A C 1
ATOM 583 O O . ILE A 1 81 ? 13.860 -5.004 -19.050 1.00 98.00 81 ILE A O 1
ATOM 587 N N . VAL A 1 82 ? 12.566 -6.054 -17.539 1.00 97.69 82 VAL A N 1
ATOM 588 C CA . VAL A 1 82 ? 13.303 -7.318 -17.499 1.00 97.69 82 VAL A CA 1
ATOM 589 C C . VAL A 1 82 ? 12.620 -8.320 -18.425 1.00 97.69 82 VAL A C 1
ATOM 591 O O . VAL A 1 82 ? 11.417 -8.575 -18.315 1.00 97.69 82 VAL A O 1
ATOM 594 N N . ASN A 1 83 ? 13.396 -8.887 -19.353 1.00 94.69 83 ASN A N 1
ATOM 595 C CA . ASN A 1 83 ? 12.972 -9.933 -20.2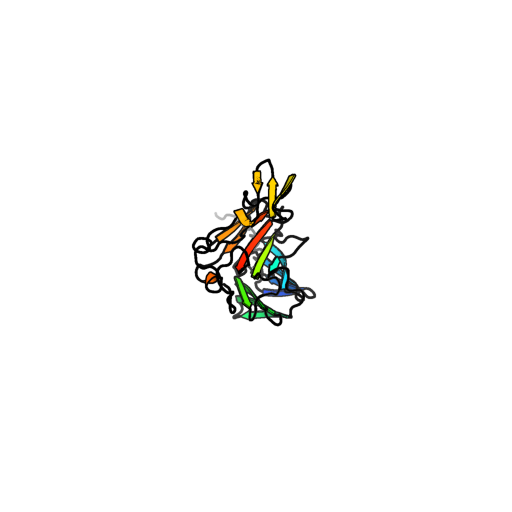93 1.00 94.69 83 ASN A CA 1
ATOM 596 C C . ASN A 1 83 ? 11.692 -9.602 -21.091 1.00 94.69 83 ASN A C 1
ATOM 598 O O . ASN A 1 83 ? 10.956 -10.501 -21.484 1.00 94.69 83 ASN A O 1
ATOM 602 N N . GLY A 1 84 ? 11.392 -8.313 -21.292 1.00 94.06 84 GLY A N 1
ATOM 603 C CA . GLY A 1 84 ? 10.208 -7.854 -22.027 1.00 94.06 84 GLY A CA 1
ATOM 604 C C . GLY A 1 84 ? 8.859 -8.083 -21.331 1.00 94.06 84 GLY A C 1
ATOM 605 O O . GLY A 1 84 ? 7.832 -7.786 -21.929 1.00 94.06 84 GLY A O 1
ATOM 606 N N . ALA A 1 85 ? 8.834 -8.598 -20.096 1.00 96.19 85 ALA A N 1
ATOM 607 C CA . ALA A 1 85 ? 7.596 -9.045 -19.444 1.00 96.19 85 ALA A CA 1
ATOM 608 C C . ALA A 1 85 ? 7.447 -8.613 -17.977 1.00 96.19 85 ALA A C 1
ATOM 610 O O . ALA A 1 85 ? 6.396 -8.848 -17.381 1.00 96.19 85 ALA A O 1
ATOM 611 N N . ILE A 1 86 ? 8.481 -8.017 -17.378 1.00 98.38 86 ILE A N 1
ATOM 612 C CA . ILE A 1 86 ? 8.461 -7.557 -15.987 1.00 98.38 86 ILE A CA 1
ATOM 613 C C . ILE A 1 86 ? 8.938 -6.110 -15.947 1.00 98.38 86 ILE A C 1
ATOM 615 O O . ILE A 1 86 ? 10.048 -5.813 -16.376 1.00 98.38 86 ILE A O 1
ATOM 619 N N . ALA A 1 87 ? 8.105 -5.213 -15.436 1.00 98.56 87 ALA A N 1
ATOM 620 C CA . ALA A 1 87 ? 8.456 -3.828 -15.187 1.00 98.56 87 ALA A CA 1
ATOM 621 C C . ALA A 1 87 ? 8.869 -3.690 -13.725 1.00 98.56 87 ALA A C 1
ATOM 623 O O . ALA A 1 87 ? 8.119 -4.079 -12.836 1.00 98.56 87 ALA A O 1
ATOM 624 N N . VAL A 1 88 ? 10.050 -3.135 -13.481 1.00 98.75 88 VAL A N 1
ATOM 625 C CA . VAL A 1 88 ? 10.573 -2.842 -12.145 1.00 98.75 88 VAL A CA 1
ATOM 626 C C . VAL A 1 88 ? 10.709 -1.334 -12.021 1.00 98.75 88 VAL A C 1
ATOM 628 O O . VAL A 1 88 ? 11.546 -0.732 -12.695 1.00 98.75 88 VAL A O 1
ATOM 631 N N . ILE A 1 89 ? 9.905 -0.720 -11.159 1.00 98.81 89 ILE A N 1
ATOM 632 C CA . ILE A 1 89 ? 10.060 0.675 -10.752 1.00 98.81 89 ILE A CA 1
ATOM 633 C C . ILE A 1 89 ? 10.820 0.691 -9.434 1.00 98.81 89 ILE A C 1
ATOM 635 O O . ILE A 1 89 ? 10.410 0.054 -8.467 1.00 98.81 89 ILE A O 1
ATOM 639 N N . THR A 1 90 ? 11.941 1.402 -9.410 1.00 98.81 90 THR A N 1
ATOM 640 C CA . THR A 1 90 ? 12.810 1.520 -8.239 1.00 98.81 90 THR A CA 1
ATOM 641 C C . THR A 1 90 ? 12.771 2.954 -7.734 1.00 98.81 90 THR A C 1
ATOM 643 O O . THR A 1 90 ? 13.034 3.880 -8.497 1.00 98.81 90 THR A O 1
ATOM 646 N N . ILE A 1 91 ? 12.468 3.136 -6.453 1.00 98.69 91 ILE A N 1
ATOM 647 C CA . ILE A 1 91 ? 12.357 4.429 -5.778 1.00 98.69 91 ILE A CA 1
ATOM 648 C C . ILE A 1 91 ? 13.399 4.457 -4.660 1.00 98.69 91 ILE A C 1
ATOM 650 O O . ILE A 1 91 ? 13.290 3.703 -3.695 1.00 98.69 91 ILE A O 1
ATOM 654 N N . ARG A 1 92 ? 14.435 5.290 -4.795 1.00 98.31 92 ARG A N 1
ATOM 655 C CA . ARG A 1 92 ? 15.579 5.323 -3.868 1.00 98.31 92 ARG A CA 1
ATOM 656 C C . ARG A 1 92 ? 15.671 6.631 -3.099 1.00 98.31 92 ARG A C 1
ATOM 658 O O . ARG A 1 92 ? 15.682 7.705 -3.698 1.00 98.31 92 ARG A O 1
ATOM 665 N N . THR A 1 93 ? 15.838 6.510 -1.789 1.00 96.88 93 THR A N 1
ATOM 666 C CA . THR A 1 93 ? 16.356 7.548 -0.890 1.00 96.88 93 THR A CA 1
ATOM 667 C C . THR A 1 93 ? 17.737 7.116 -0.369 1.00 96.88 93 THR A C 1
ATOM 669 O O . THR A 1 93 ? 18.329 6.164 -0.882 1.00 96.88 93 THR A O 1
ATOM 672 N N . SER A 1 94 ? 18.280 7.808 0.637 1.00 96.38 94 SER A N 1
ATOM 673 C CA . SER A 1 94 ? 19.534 7.412 1.294 1.00 96.38 94 SER A CA 1
ATOM 674 C C . SER A 1 94 ? 19.413 6.124 2.115 1.00 96.38 94 SER A C 1
ATOM 676 O O . SER A 1 94 ? 20.389 5.383 2.218 1.00 96.38 94 SER A O 1
ATOM 678 N N . THR A 1 95 ? 18.240 5.853 2.696 1.00 96.50 95 THR A N 1
ATOM 679 C CA . THR A 1 95 ? 18.025 4.710 3.601 1.00 96.50 95 THR A CA 1
ATOM 680 C C . THR A 1 95 ? 16.987 3.715 3.111 1.00 96.50 95 THR A C 1
ATOM 682 O O . THR A 1 95 ? 16.966 2.584 3.590 1.00 96.50 95 THR A O 1
ATOM 685 N N . ILE A 1 96 ? 16.152 4.098 2.144 1.00 97.56 96 ILE A N 1
ATOM 686 C CA . ILE A 1 96 ? 15.080 3.262 1.611 1.00 97.56 96 ILE A CA 1
ATOM 687 C C . ILE A 1 96 ? 15.291 3.020 0.121 1.00 97.56 96 ILE A C 1
ATOM 689 O O . ILE A 1 96 ? 15.585 3.932 -0.651 1.00 97.56 96 ILE A O 1
ATOM 693 N N . THR A 1 97 ? 15.082 1.782 -0.307 1.00 98.44 97 THR A N 1
ATOM 694 C CA . THR A 1 97 ? 14.785 1.458 -1.700 1.00 98.44 97 THR A CA 1
ATOM 695 C C . THR A 1 97 ? 13.457 0.720 -1.772 1.00 98.44 97 THR A C 1
ATOM 697 O O . THR A 1 97 ? 13.364 -0.435 -1.369 1.00 98.44 97 THR A O 1
ATOM 700 N N . GLN A 1 98 ? 12.443 1.389 -2.304 1.00 98.44 98 GLN A N 1
ATOM 701 C CA . GLN A 1 98 ? 11.131 0.818 -2.574 1.00 98.44 98 GLN A CA 1
ATOM 702 C C . GLN A 1 98 ? 11.082 0.281 -4.008 1.00 98.44 98 GLN A C 1
ATOM 704 O O . GLN A 1 98 ? 11.588 0.914 -4.939 1.00 98.44 98 GLN A O 1
ATOM 709 N N . TYR A 1 99 ? 10.436 -0.864 -4.186 1.00 98.69 99 TYR A N 1
ATOM 710 C CA . TYR A 1 99 ? 10.205 -1.493 -5.477 1.00 98.69 99 TYR A CA 1
ATOM 711 C C . TYR A 1 99 ? 8.706 -1.644 -5.729 1.00 98.69 99 TYR A C 1
ATOM 713 O O . TYR A 1 99 ? 7.963 -2.104 -4.860 1.00 98.69 99 TYR A O 1
ATOM 721 N N . TYR A 1 100 ? 8.278 -1.288 -6.937 1.00 98.75 100 TYR A N 1
ATOM 722 C CA . TYR A 1 100 ? 7.009 -1.734 -7.506 1.00 98.75 100 TYR A CA 1
ATOM 723 C C . TYR A 1 100 ? 7.317 -2.574 -8.735 1.00 98.75 100 TYR A C 1
ATOM 725 O O . TYR A 1 100 ? 7.965 -2.099 -9.669 1.00 98.75 100 TYR A O 1
ATOM 733 N N . ILE A 1 101 ? 6.877 -3.825 -8.728 1.00 98.69 101 ILE A N 1
ATOM 734 C CA . ILE A 1 101 ? 7.142 -4.781 -9.797 1.00 98.69 101 ILE A CA 1
ATOM 735 C C . ILE A 1 101 ? 5.805 -5.190 -10.409 1.00 98.69 101 ILE A C 1
ATOM 737 O O . ILE A 1 101 ? 4.878 -5.567 -9.700 1.00 98.69 101 ILE A O 1
ATOM 741 N N . VAL A 1 102 ? 5.697 -5.118 -11.731 1.00 98.56 102 VAL A N 1
ATOM 742 C CA . VAL A 1 102 ? 4.488 -5.474 -12.483 1.00 98.56 102 VAL A CA 1
ATOM 743 C C . VAL A 1 102 ? 4.854 -6.515 -13.527 1.00 98.56 102 VAL A C 1
ATOM 745 O O . VAL A 1 102 ? 5.815 -6.341 -14.275 1.00 98.56 102 VAL A O 1
ATOM 748 N N . ARG A 1 103 ? 4.080 -7.598 -13.594 1.00 98.12 103 ARG A N 1
ATOM 749 C CA . ARG A 1 103 ? 4.234 -8.650 -14.603 1.00 98.12 103 ARG A CA 1
ATOM 750 C C . ARG A 1 103 ? 3.175 -8.492 -15.690 1.00 98.12 103 ARG A C 1
ATOM 752 O O . ARG A 1 103 ? 2.003 -8.291 -15.387 1.00 98.12 103 ARG A O 1
ATOM 759 N N . SER A 1 104 ? 3.597 -8.634 -16.943 1.00 98.06 104 SER A N 1
ATOM 760 C CA . SER A 1 104 ? 2.720 -8.597 -18.113 1.00 98.06 104 SER A CA 1
ATOM 761 C C . SER A 1 104 ? 1.545 -9.571 -17.976 1.00 98.06 104 SER A C 1
ATOM 763 O O . SER A 1 104 ? 1.733 -10.742 -17.633 1.00 98.06 104 SER A O 1
ATOM 765 N N . GLY A 1 105 ? 0.337 -9.069 -18.229 1.00 97.12 105 GLY A N 1
ATOM 766 C CA . GLY A 1 105 ? -0.928 -9.798 -18.171 1.00 97.12 105 GLY A CA 1
ATOM 767 C C . GLY A 1 105 ? -1.512 -9.994 -16.768 1.00 97.12 105 GLY A C 1
ATOM 768 O O . GLY A 1 105 ? -2.539 -10.658 -16.651 1.00 97.12 105 GLY A O 1
ATOM 769 N N . ILE A 1 106 ? -0.898 -9.448 -15.710 1.00 97.44 106 ILE A N 1
ATOM 770 C CA . ILE A 1 106 ? -1.355 -9.628 -14.321 1.00 97.44 106 ILE A CA 1
ATOM 771 C C . ILE A 1 106 ? -1.668 -8.273 -13.682 1.00 97.44 106 ILE A C 1
ATOM 773 O O . ILE A 1 106 ? -0.833 -7.375 -13.654 1.00 97.44 106 ILE A O 1
ATOM 777 N N . ASN A 1 107 ? -2.854 -8.141 -13.094 1.00 97.00 107 ASN A N 1
ATOM 778 C CA . ASN A 1 107 ? -3.328 -6.945 -12.389 1.00 97.00 107 ASN A CA 1
ATOM 779 C C . ASN A 1 107 ? -2.762 -6.801 -10.958 1.00 97.00 107 ASN A C 1
ATOM 781 O O . ASN A 1 107 ? -3.458 -6.345 -10.053 1.00 97.00 107 ASN A O 1
ATOM 785 N N . THR A 1 108 ? -1.509 -7.200 -10.739 1.00 97.94 108 THR A N 1
ATOM 786 C CA . THR A 1 108 ? -0.857 -7.204 -9.422 1.00 97.94 108 THR A CA 1
ATOM 787 C C . THR A 1 108 ? 0.390 -6.332 -9.444 1.00 97.94 108 THR A C 1
ATOM 789 O O . THR A 1 108 ? 1.231 -6.452 -10.335 1.00 97.94 108 THR A O 1
ATOM 792 N N . ILE A 1 109 ? 0.515 -5.480 -8.427 1.00 98.50 109 ILE A N 1
ATOM 793 C CA . ILE A 1 109 ? 1.746 -4.758 -8.112 1.00 98.50 109 ILE A CA 1
ATOM 794 C C . ILE A 1 109 ? 2.425 -5.538 -6.990 1.00 98.50 109 ILE A C 1
ATOM 796 O O . ILE A 1 109 ? 1.916 -5.582 -5.874 1.00 98.50 109 ILE A O 1
ATOM 800 N N . TYR A 1 110 ? 3.557 -6.166 -7.287 1.00 98.44 110 TYR A N 1
ATOM 801 C CA . TYR A 1 110 ? 4.407 -6.771 -6.269 1.00 98.44 110 TYR A CA 1
ATOM 802 C C . TYR A 1 110 ? 5.243 -5.670 -5.616 1.00 98.44 110 TYR A C 1
ATOM 804 O O . TYR A 1 110 ? 5.772 -4.786 -6.298 1.00 98.44 110 TYR A O 1
ATOM 812 N N . ILE A 1 111 ? 5.345 -5.718 -4.296 1.00 97.88 111 ILE A N 1
ATOM 813 C CA . ILE A 1 111 ? 5.950 -4.674 -3.473 1.00 97.88 111 ILE A CA 1
ATOM 814 C C . ILE A 1 111 ? 7.156 -5.287 -2.778 1.00 97.88 111 ILE A C 1
ATOM 816 O O . ILE A 1 111 ? 7.104 -6.422 -2.330 1.00 97.88 111 ILE A O 1
ATOM 820 N N . GLY A 1 112 ? 8.250 -4.543 -2.702 1.00 97.50 112 GLY A N 1
ATOM 821 C CA . GLY A 1 112 ? 9.381 -4.909 -1.860 1.00 97.50 112 GLY A CA 1
ATOM 822 C C . GLY A 1 112 ? 10.062 -3.656 -1.351 1.00 97.50 112 GLY A C 1
ATOM 823 O O . GLY A 1 112 ? 10.145 -2.659 -2.074 1.00 97.50 112 GLY A O 1
ATOM 824 N N . THR A 1 113 ? 10.554 -3.692 -0.123 1.00 98.12 113 THR A N 1
ATOM 825 C CA . THR A 1 113 ? 11.158 -2.523 0.515 1.00 98.12 113 THR A CA 1
ATOM 826 C C . THR A 1 113 ? 12.474 -2.924 1.144 1.00 98.12 113 THR A C 1
ATOM 828 O O . THR A 1 113 ? 12.507 -3.710 2.078 1.00 98.12 113 THR A O 1
ATOM 831 N N . TYR A 1 114 ? 13.581 -2.372 0.661 1.00 98.12 114 TYR A N 1
ATOM 832 C CA . TYR A 1 114 ? 14.852 -2.457 1.366 1.00 98.12 114 TYR A CA 1
ATOM 833 C C . TYR A 1 114 ? 15.032 -1.230 2.258 1.00 98.12 114 TYR A C 1
ATOM 835 O O . TYR A 1 114 ? 14.970 -0.106 1.757 1.00 98.12 114 TYR A O 1
ATOM 843 N N . ALA A 1 115 ? 15.312 -1.439 3.542 1.00 97.56 115 ALA A N 1
ATOM 844 C CA . ALA A 1 115 ? 15.662 -0.387 4.488 1.00 97.56 115 ALA A CA 1
ATOM 845 C C . ALA A 1 115 ? 17.043 -0.657 5.096 1.00 97.56 115 ALA A C 1
ATOM 847 O O . ALA A 1 115 ? 17.253 -1.695 5.719 1.00 97.56 115 ALA A O 1
ATOM 848 N N . SER A 1 116 ? 17.990 0.272 4.946 1.00 97.31 116 SER A N 1
ATOM 849 C CA . SER A 1 116 ? 19.290 0.206 5.638 1.00 97.31 116 SER A CA 1
ATOM 850 C C . SER A 1 116 ? 19.244 0.785 7.054 1.00 97.31 116 SER A C 1
ATOM 852 O O . SER A 1 116 ? 20.145 0.528 7.849 1.00 97.31 116 SER A O 1
ATOM 854 N N . ALA A 1 117 ? 18.199 1.551 7.365 1.00 94.44 117 ALA A N 1
ATOM 855 C CA . ALA A 1 117 ? 17.899 2.102 8.678 1.00 94.44 117 ALA A CA 1
ATOM 856 C C . ALA A 1 117 ? 16.384 2.302 8.808 1.00 94.44 117 ALA A C 1
ATOM 858 O O . ALA A 1 117 ? 15.703 2.509 7.800 1.00 94.44 117 ALA A O 1
ATOM 859 N N . GLU A 1 118 ? 15.875 2.279 10.038 1.00 90.75 118 GLU A N 1
ATOM 860 C CA . GLU A 1 118 ? 14.469 2.583 10.303 1.00 90.75 118 GLU A CA 1
ATOM 861 C C . GLU A 1 118 ? 14.133 4.034 9.892 1.00 90.75 118 GLU A C 1
ATOM 863 O O . GLU A 1 118 ? 14.926 4.948 10.161 1.00 90.75 118 GLU A O 1
ATOM 868 N N . PRO A 1 119 ? 12.966 4.292 9.269 1.00 87.19 119 PRO A N 1
ATOM 869 C CA . PRO A 1 119 ? 12.436 5.641 9.120 1.00 87.19 119 PRO A CA 1
ATOM 870 C C . PRO A 1 119 ? 12.371 6.412 10.449 1.00 87.19 119 PRO A C 1
ATOM 872 O O . PRO A 1 119 ? 11.982 5.881 11.484 1.00 87.19 119 PRO A O 1
ATOM 875 N N . SER A 1 120 ? 12.658 7.716 10.421 1.00 85.50 120 SER A N 1
ATOM 876 C CA . SER A 1 120 ? 12.656 8.571 11.624 1.00 85.50 120 SER A CA 1
ATOM 877 C C . SER A 1 120 ? 11.302 8.669 12.336 1.00 85.50 120 SER A C 1
ATOM 879 O O . SER A 1 120 ? 11.253 9.034 13.507 1.00 85.50 120 SER A O 1
ATOM 881 N N . VAL A 1 121 ? 10.211 8.345 11.638 1.00 85.75 121 VAL A N 1
ATOM 882 C CA . VAL A 1 121 ? 8.858 8.261 12.205 1.00 85.75 121 VAL A CA 1
ATOM 883 C C . VAL A 1 121 ? 8.686 7.069 13.161 1.00 85.75 121 VAL A C 1
ATOM 885 O O . VAL A 1 121 ? 7.739 7.060 13.939 1.00 85.75 121 VAL A O 1
ATOM 888 N N . GLY A 1 122 ? 9.611 6.101 13.149 1.00 87.38 122 GLY A N 1
ATOM 889 C CA . GLY A 1 122 ? 9.574 4.916 14.011 1.00 87.38 122 GLY A CA 1
ATOM 890 C C . GLY A 1 122 ? 8.550 3.862 13.583 1.00 87.38 122 GLY A C 1
ATOM 891 O O . GLY A 1 122 ? 8.075 3.092 14.416 1.00 87.38 122 GLY A O 1
ATOM 892 N N . GLU A 1 123 ? 8.171 3.871 12.304 1.00 92.12 123 GLU A N 1
ATOM 893 C CA . GLU A 1 123 ? 7.336 2.845 11.684 1.00 92.12 123 GLU A CA 1
ATOM 894 C C . GLU A 1 123 ? 7.608 2.735 10.175 1.00 92.12 123 GLU A C 1
ATOM 896 O O . GLU A 1 123 ? 7.814 3.735 9.463 1.00 92.12 123 GLU A O 1
ATOM 901 N N . LEU A 1 124 ? 7.501 1.509 9.666 1.00 95.81 124 LEU A N 1
ATOM 902 C CA . LEU A 1 124 ? 7.553 1.193 8.247 1.00 95.81 124 LEU A CA 1
ATOM 903 C C . LEU A 1 124 ? 6.241 0.541 7.807 1.00 95.81 124 LEU A C 1
ATOM 905 O O . LEU A 1 124 ? 5.904 -0.571 8.211 1.00 95.81 124 LEU A O 1
ATOM 909 N N . ARG A 1 125 ? 5.504 1.226 6.928 1.00 96.88 125 ARG A N 1
ATOM 910 C CA . ARG A 1 125 ? 4.234 0.728 6.385 1.00 96.88 125 ARG A CA 1
ATOM 911 C C . ARG A 1 125 ? 4.103 1.004 4.901 1.00 96.88 125 ARG A C 1
ATOM 913 O O . ARG A 1 125 ? 4.465 2.083 4.445 1.00 96.88 125 ARG A O 1
ATOM 920 N N . PHE A 1 126 ? 3.516 0.086 4.155 1.00 98.19 126 PHE A N 1
ATOM 921 C CA . PHE A 1 126 ? 2.905 0.422 2.877 1.00 98.19 126 PHE A CA 1
ATOM 922 C C . PHE A 1 126 ? 1.452 0.827 3.129 1.00 98.19 126 PHE A C 1
ATOM 924 O O . PHE A 1 126 ? 0.729 0.120 3.828 1.00 98.19 126 PHE A O 1
ATOM 931 N N . LEU A 1 127 ? 1.032 1.970 2.591 1.00 97.88 127 LEU A N 1
ATOM 932 C CA . LEU A 1 127 ? -0.310 2.510 2.785 1.00 97.88 127 LEU A CA 1
ATOM 933 C C . LEU A 1 127 ? -0.959 2.797 1.435 1.00 97.88 127 LEU A C 1
ATOM 935 O O . LEU A 1 127 ? -0.667 3.807 0.790 1.00 97.88 127 LEU A O 1
ATOM 939 N N . ALA A 1 128 ? -1.873 1.914 1.042 1.00 98.62 128 ALA A N 1
ATOM 940 C CA . ALA A 1 128 ? -2.754 2.114 -0.093 1.00 98.62 128 ALA A CA 1
ATOM 941 C C . ALA A 1 128 ? -3.938 2.997 0.314 1.00 98.62 128 ALA A C 1
ATOM 943 O O . ALA A 1 128 ? -4.783 2.609 1.121 1.00 98.62 128 ALA A O 1
ATOM 944 N N . ARG A 1 129 ? -3.999 4.200 -0.257 1.00 98.56 129 ARG A N 1
ATOM 945 C CA . ARG A 1 129 ? -5.066 5.177 -0.020 1.00 98.56 129 ARG A CA 1
ATOM 946 C C . ARG A 1 129 ? -6.036 5.146 -1.185 1.00 98.56 129 ARG A C 1
ATOM 948 O O . ARG A 1 129 ? -5.772 5.737 -2.229 1.00 98.56 129 ARG A O 1
ATOM 955 N N . LEU A 1 130 ? -7.137 4.429 -1.030 1.00 98.81 130 LEU A N 1
ATOM 956 C CA . LEU A 1 130 ? -8.044 4.132 -2.129 1.00 98.81 130 LEU A CA 1
ATOM 957 C C . LEU A 1 130 ? -9.300 5.003 -2.083 1.00 98.81 130 LEU A C 1
ATOM 959 O O . LEU A 1 130 ? -9.711 5.505 -1.035 1.00 98.81 130 LEU A O 1
ATOM 963 N N . SER A 1 131 ? -9.918 5.176 -3.245 1.00 98.50 131 SER A N 1
ATOM 964 C CA . SER A 1 131 ? -11.165 5.908 -3.415 1.00 98.50 131 SER A CA 1
ATOM 965 C C . SER A 1 131 ? -12.297 5.213 -2.660 1.00 98.50 131 SER A C 1
ATOM 967 O O . SER A 1 131 ? -12.694 4.088 -2.984 1.00 98.50 131 SER A O 1
ATOM 969 N N . LYS A 1 132 ? -12.862 5.919 -1.675 1.00 97.75 132 LYS A N 1
ATOM 970 C CA . LYS A 1 132 ? -13.973 5.426 -0.854 1.00 97.75 132 LYS A CA 1
ATOM 971 C C . LYS A 1 132 ? -15.230 5.136 -1.677 1.00 97.75 132 LYS A C 1
ATOM 973 O O . LYS A 1 132 ? -15.959 4.200 -1.374 1.00 97.75 132 LYS A O 1
ATOM 978 N N . SER A 1 133 ? -15.471 5.894 -2.748 1.00 97.50 133 SER A N 1
ATOM 979 C CA . SER A 1 133 ? -16.614 5.662 -3.641 1.00 97.50 133 SER A CA 1
ATOM 980 C C . SER A 1 133 ? -16.413 4.448 -4.552 1.00 97.50 133 SER A C 1
ATOM 982 O O . SER A 1 133 ? -17.373 3.747 -4.873 1.00 97.50 133 SER A O 1
ATOM 984 N N . ALA A 1 134 ? -15.172 4.162 -4.959 1.00 98.38 134 ALA A N 1
ATOM 985 C CA . ALA A 1 134 ? -14.857 3.002 -5.786 1.00 98.38 134 ALA A CA 1
ATOM 986 C C . ALA A 1 134 ? -14.893 1.689 -4.986 1.00 98.38 134 ALA A C 1
ATOM 988 O O . ALA A 1 134 ? -15.343 0.668 -5.524 1.00 98.38 134 ALA A O 1
ATOM 989 N N . LEU A 1 135 ? -14.426 1.740 -3.732 1.00 98.62 135 LEU A N 1
ATOM 990 C CA . LEU A 1 135 ? -14.242 0.617 -2.808 1.00 98.62 135 LEU A CA 1
ATOM 991 C C . LEU A 1 135 ? -14.880 0.921 -1.430 1.00 98.62 135 LEU A C 1
ATOM 993 O O . LEU A 1 135 ? -14.167 1.078 -0.440 1.00 98.62 135 LEU A O 1
ATOM 997 N N . PRO A 1 136 ? -16.217 1.036 -1.336 1.00 98.06 136 PRO A N 1
ATOM 998 C CA . PRO A 1 136 ? -16.893 1.444 -0.100 1.00 98.06 136 PRO A CA 1
ATOM 999 C C . PRO A 1 136 ? -16.920 0.362 0.988 1.00 98.06 136 PRO A C 1
ATOM 1001 O O . PRO A 1 136 ? -17.135 0.671 2.160 1.00 98.06 136 PRO A O 1
ATOM 1004 N N . ASN A 1 137 ? -16.716 -0.906 0.624 1.00 98.25 137 ASN A N 1
ATOM 1005 C CA . ASN A 1 137 ? -16.905 -2.039 1.522 1.00 98.25 137 ASN A CA 1
ATOM 1006 C C . ASN A 1 137 ? -15.575 -2.405 2.196 1.00 98.25 137 ASN A C 1
ATOM 1008 O O . ASN A 1 137 ? -14.853 -3.295 1.732 1.00 98.25 137 ASN A O 1
ATOM 1012 N N . GLY A 1 138 ? -15.249 -1.682 3.268 1.00 97.50 138 GLY A N 1
ATOM 1013 C CA . GLY A 1 138 ? -14.100 -1.949 4.136 1.00 97.50 138 GLY A CA 1
ATOM 1014 C C . GLY A 1 138 ? -14.434 -2.772 5.385 1.00 97.50 138 GLY A C 1
ATOM 1015 O O . GLY A 1 138 ? -15.552 -3.256 5.564 1.00 97.50 138 GLY A O 1
ATOM 1016 N N . TYR A 1 139 ? -13.454 -2.913 6.281 1.00 98.12 139 TYR A N 1
ATOM 1017 C CA . TYR A 1 139 ? -13.626 -3.625 7.547 1.00 98.12 139 TYR A CA 1
ATOM 1018 C C . TYR A 1 139 ? -14.449 -2.798 8.548 1.00 98.12 139 TYR A C 1
ATOM 1020 O O . TYR A 1 139 ? -13.989 -1.769 9.043 1.00 98.12 139 TYR A O 1
ATOM 1028 N N . VAL A 1 140 ? -15.667 -3.253 8.857 1.00 97.94 140 VAL A N 1
ATOM 1029 C CA . VAL A 1 140 ? -16.671 -2.488 9.625 1.00 97.94 140 VAL A CA 1
ATOM 1030 C C . VAL A 1 140 ? -16.169 -1.996 10.997 1.00 97.94 140 VAL A C 1
ATOM 1032 O O . VAL A 1 140 ? -16.391 -0.827 11.310 1.00 97.94 140 VAL A O 1
ATOM 1035 N N . PRO A 1 141 ? -15.448 -2.786 11.817 1.00 98.38 141 PRO A N 1
ATOM 1036 C CA . PRO A 1 141 ? -14.899 -2.278 13.082 1.00 98.38 141 PRO A CA 1
ATOM 1037 C C . PRO A 1 141 ? -13.869 -1.140 12.942 1.00 98.38 141 PRO A C 1
ATOM 1039 O O . PRO A 1 141 ? -13.643 -0.406 13.902 1.00 98.38 141 PRO A O 1
ATOM 1042 N N . ALA A 1 142 ? -13.268 -0.970 11.761 1.00 98.38 142 ALA A N 1
ATOM 1043 C CA . ALA A 1 142 ? -12.309 0.092 11.449 1.00 98.38 142 ALA A CA 1
ATOM 1044 C C . ALA A 1 142 ? -12.914 1.236 10.612 1.00 98.38 142 ALA A C 1
ATOM 1046 O O . ALA A 1 142 ? -12.197 2.095 10.098 1.00 98.38 142 ALA A O 1
ATOM 1047 N N . GLU A 1 143 ? -14.237 1.245 10.455 1.00 98.31 143 GLU A N 1
ATOM 1048 C CA . GLU A 1 143 ? -14.982 2.265 9.729 1.00 98.31 143 GLU A CA 1
ATOM 1049 C C . GLU A 1 143 ? -15.328 3.432 10.664 1.00 98.31 143 GLU A C 1
ATOM 1051 O O . GLU A 1 143 ? -16.149 3.276 11.571 1.00 98.31 143 GLU A O 1
ATOM 1056 N N . ILE A 1 144 ? -14.705 4.588 10.429 1.00 98.19 144 ILE A N 1
ATOM 1057 C CA . ILE A 1 144 ? -14.765 5.798 11.259 1.00 98.19 144 ILE A CA 1
ATOM 1058 C C . ILE A 1 144 ? -15.401 6.999 10.539 1.00 98.19 144 ILE A C 1
ATOM 1060 O O . ILE A 1 144 ? -15.619 8.031 11.169 1.00 98.19 144 ILE A O 1
ATOM 1064 N N . GLN A 1 145 ? -15.707 6.912 9.239 1.00 97.12 145 GLN A N 1
ATOM 1065 C CA . GLN A 1 145 ? -16.279 8.037 8.496 1.00 97.12 145 GLN A CA 1
ATOM 1066 C C . GLN A 1 145 ? -17.633 8.435 9.091 1.00 97.12 145 GLN A C 1
ATOM 1068 O O . GLN A 1 145 ? -18.530 7.603 9.214 1.00 97.12 145 GLN A O 1
ATOM 1073 N N . GLY A 1 146 ? -17.811 9.705 9.450 1.00 96.81 146 GLY A N 1
ATOM 1074 C CA . GLY A 1 146 ? -19.037 10.155 10.116 1.00 96.81 146 GLY A CA 1
ATOM 1075 C C . GLY A 1 146 ? -19.135 9.744 11.590 1.00 96.81 146 GLY A C 1
ATOM 1076 O O . GLY A 1 146 ? -20.234 9.703 12.135 1.00 96.81 146 GLY A O 1
ATOM 1077 N N . SER A 1 147 ? -18.012 9.430 12.244 1.00 97.94 147 SER A N 1
ATOM 1078 C CA . SER A 1 147 ? -17.960 9.295 13.700 1.00 97.94 147 SER A CA 1
ATOM 1079 C C . SER A 1 147 ? -18.490 10.548 14.402 1.00 97.94 147 SER A C 1
ATOM 1081 O O . SER A 1 147 ? -18.177 11.667 13.996 1.00 97.94 147 SER A O 1
ATOM 1083 N N . SER A 1 148 ? -19.230 10.366 15.492 1.00 97.94 148 SER A N 1
ATOM 1084 C CA . SER A 1 148 ? -19.794 11.455 16.294 1.00 97.94 148 SER A CA 1
ATOM 1085 C C . SER A 1 148 ? -18.797 12.068 17.276 1.00 97.94 148 SER A C 1
ATOM 1087 O O . SER A 1 148 ? -18.968 13.212 17.687 1.00 97.94 148 SER A O 1
ATOM 1089 N N . SER A 1 149 ? -17.787 11.306 17.698 1.00 97.88 149 SER A N 1
ATOM 1090 C CA . SER A 1 149 ? -16.776 11.761 18.653 1.00 97.88 149 SER A CA 1
ATOM 1091 C C . SER A 1 149 ? -15.530 10.878 18.635 1.00 97.88 149 SER A C 1
ATOM 1093 O O . SER A 1 149 ? -15.566 9.726 18.196 1.00 97.88 149 SER A O 1
ATOM 1095 N N . THR A 1 150 ? -14.437 11.423 19.163 1.00 98.12 150 THR A N 1
ATOM 1096 C CA . THR A 1 150 ? -13.235 1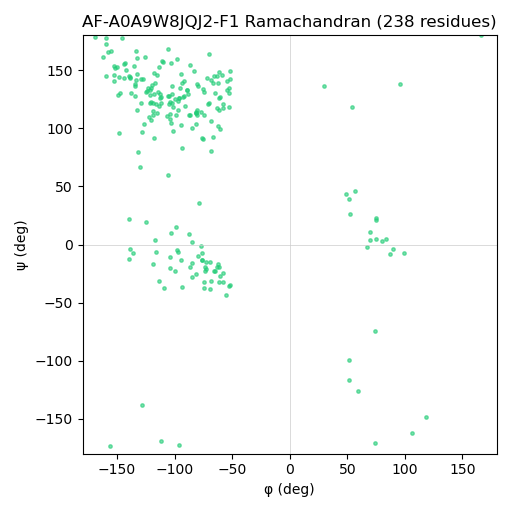0.677 19.549 1.00 98.12 150 THR A CA 1
ATOM 1097 C C . THR A 1 150 ? -13.333 10.318 21.029 1.00 98.12 150 THR A C 1
ATOM 1099 O O . THR A 1 150 ? -13.780 11.142 21.828 1.00 98.12 150 THR A O 1
ATOM 1102 N N . VAL A 1 151 ? -12.935 9.101 21.396 1.00 97.50 151 VAL A N 1
ATOM 1103 C CA . VAL A 1 151 ? -12.966 8.609 22.785 1.00 97.50 151 VAL A CA 1
ATOM 1104 C C . VAL A 1 151 ? -11.566 8.476 23.368 1.00 97.50 151 VAL A C 1
ATOM 1106 O O . VAL A 1 151 ? -11.373 8.797 24.536 1.00 97.50 151 VAL A O 1
ATOM 1109 N N . GLU A 1 152 ? -10.587 8.053 22.568 1.00 98.06 152 GLU A N 1
ATOM 1110 C CA . GLU A 1 152 ? -9.198 7.907 23.006 1.00 98.06 152 GLU A CA 1
ATOM 1111 C C . GLU A 1 152 ? -8.246 8.420 21.923 1.00 98.06 152 GLU A C 1
ATOM 1113 O O . GLU A 1 152 ? -8.389 8.090 20.742 1.00 98.06 152 GLU A O 1
ATOM 1118 N N . GLY A 1 153 ? -7.306 9.278 22.336 1.00 96.19 153 GLY A N 1
ATOM 1119 C CA . GLY A 1 153 ? -6.280 9.848 21.469 1.00 96.19 153 GLY A CA 1
ATOM 1120 C C . GLY A 1 153 ? -6.850 10.484 20.202 1.00 96.19 153 GLY A C 1
ATOM 1121 O O . GLY A 1 153 ? -7.572 11.478 20.249 1.00 96.19 153 GLY A O 1
ATOM 1122 N N . SER A 1 154 ? -6.481 9.909 19.059 1.00 96.31 154 SER A N 1
ATOM 1123 C CA . SER A 1 154 ? -6.963 10.314 17.731 1.00 96.31 154 SER A CA 1
ATOM 1124 C C . SER A 1 154 ? -7.241 9.112 16.823 1.00 96.31 154 SER A C 1
ATOM 1126 O O . SER A 1 154 ? -7.229 9.227 15.599 1.00 96.31 154 SER A O 1
ATOM 1128 N N . ASP A 1 155 ? -7.457 7.942 17.423 1.00 96.69 155 ASP A N 1
ATOM 1129 C CA . ASP A 1 155 ? -7.551 6.658 16.728 1.00 96.69 155 ASP A CA 1
ATOM 1130 C C . ASP A 1 155 ? -8.656 5.734 17.260 1.00 96.69 155 ASP A C 1
ATOM 1132 O O . ASP A 1 155 ? -8.908 4.696 16.638 1.00 96.69 155 ASP A O 1
ATOM 1136 N N . VAL A 1 156 ? -9.367 6.117 18.328 1.00 98.56 156 VAL A N 1
ATOM 1137 C CA . VAL A 1 156 ? -10.588 5.444 18.791 1.00 98.56 156 VAL A CA 1
ATOM 1138 C C . VAL A 1 156 ? -11.769 6.408 18.754 1.00 98.56 156 VAL A C 1
ATOM 1140 O O . VAL A 1 156 ? -11.777 7.450 19.410 1.00 98.56 156 VAL A O 1
ATOM 1143 N N . PHE A 1 157 ? -12.801 6.032 18.006 1.00 98.69 157 PHE A N 1
ATOM 1144 C CA . PHE A 1 157 ? -13.947 6.879 17.675 1.00 98.69 157 PHE A CA 1
ATOM 1145 C C . PHE A 1 157 ? -15.268 6.210 18.043 1.00 98.69 157 PHE A C 1
ATOM 1147 O O . PHE A 1 157 ? -15.324 4.990 18.173 1.00 98.69 157 PHE A O 1
ATOM 1154 N N . VAL A 1 158 ? -16.350 6.983 18.149 1.00 98.62 158 VAL A N 1
ATOM 1155 C CA . VAL A 1 158 ? -17.728 6.466 18.226 1.00 98.62 158 VAL A CA 1
ATOM 1156 C C . VAL A 1 158 ? -18.440 6.710 16.905 1.00 98.62 158 VAL A C 1
ATOM 1158 O O . VAL A 1 158 ? -18.493 7.841 16.429 1.00 98.62 158 VAL A O 1
ATOM 1161 N N . LYS A 1 159 ? -19.028 5.661 16.330 1.00 98.12 159 LYS A N 1
ATOM 1162 C CA . LYS A 1 159 ? -19.902 5.715 15.151 1.00 98.12 159 LYS A CA 1
ATOM 1163 C C . LYS A 1 159 ? -21.127 4.848 15.406 1.00 98.12 159 LYS A C 1
ATOM 1165 O O . LYS A 1 159 ? -20.990 3.690 15.796 1.00 98.12 159 LYS A O 1
ATOM 1170 N N . ASP A 1 160 ? -22.313 5.421 15.219 1.00 96.81 160 ASP A N 1
ATOM 1171 C CA . ASP A 1 160 ? -23.602 4.749 15.444 1.00 96.81 160 ASP A CA 1
ATOM 1172 C C . ASP A 1 160 ? -23.706 4.088 16.837 1.00 96.81 160 ASP A C 1
ATOM 1174 O O . ASP A 1 160 ? -24.198 2.971 16.989 1.00 96.81 160 ASP A O 1
ATOM 1178 N N . GLY A 1 161 ? -23.175 4.760 17.867 1.00 97.56 161 GLY A N 1
ATOM 1179 C CA . GLY A 1 161 ? -23.161 4.267 19.250 1.00 97.56 161 GLY A CA 1
ATOM 1180 C C . GLY A 1 161 ? -22.144 3.156 19.548 1.00 97.56 161 GLY A C 1
ATOM 1181 O O . GLY A 1 161 ? -22.131 2.644 20.664 1.00 97.56 161 GLY A O 1
ATOM 1182 N N . GLN A 1 162 ? -21.284 2.782 18.595 1.00 98.31 162 GLN A N 1
ATOM 1183 C CA . GLN A 1 162 ? -20.252 1.751 18.757 1.00 98.31 162 GLN A CA 1
ATOM 1184 C C . GLN A 1 162 ? -18.850 2.348 18.652 1.00 98.31 162 GLN A C 1
ATOM 1186 O O . GLN A 1 162 ? -18.620 3.256 17.851 1.00 98.31 162 GLN A O 1
ATOM 1191 N N . THR A 1 163 ? -17.893 1.811 19.411 1.00 98.56 163 THR A N 1
ATOM 1192 C CA . THR A 1 163 ? -16.485 2.182 19.250 1.00 98.56 163 THR A CA 1
ATOM 1193 C C . THR A 1 163 ? -15.911 1.609 17.956 1.00 98.56 163 THR A C 1
ATOM 1195 O O . THR A 1 163 ? -16.247 0.498 17.539 1.00 98.56 163 THR A O 1
ATOM 1198 N N . ARG A 1 164 ? -15.030 2.373 17.310 1.00 98.69 164 ARG A N 1
ATOM 1199 C CA . ARG A 1 164 ? -14.353 2.034 16.055 1.00 98.69 164 ARG A CA 1
ATOM 1200 C C . ARG A 1 164 ? -12.898 2.451 16.127 1.00 98.69 164 ARG A C 1
ATOM 1202 O O . ARG A 1 164 ? -12.579 3.493 16.693 1.00 98.69 164 ARG A O 1
ATOM 1209 N N . SER A 1 165 ? -12.023 1.661 15.525 1.00 98.69 165 SER A N 1
ATOM 1210 C CA . SER A 1 165 ? -10.606 1.989 15.429 1.00 98.69 165 SER A CA 1
ATOM 1211 C C . SER A 1 165 ? -9.954 1.204 14.308 1.00 98.69 165 SER A C 1
ATOM 1213 O O . SER A 1 165 ? -10.248 0.026 14.100 1.00 98.69 165 SER A O 1
ATOM 1215 N N . LYS A 1 166 ? -8.988 1.832 13.642 1.00 98.50 166 LYS A N 1
ATOM 1216 C CA . LYS A 1 166 ? -8.068 1.157 12.723 1.00 98.50 166 LYS A CA 1
ATOM 1217 C C . LYS A 1 166 ? -7.392 -0.058 13.370 1.00 98.50 166 LYS A C 1
ATOM 1219 O O . LYS A 1 166 ? -7.255 -1.095 12.729 1.00 98.50 166 LYS A O 1
ATOM 1224 N N . PHE A 1 167 ? -7.092 -0.001 14.671 1.00 98.56 167 PHE A N 1
ATOM 1225 C CA . PHE A 1 167 ? -6.503 -1.117 15.418 1.00 98.56 167 PHE A CA 1
ATOM 1226 C C . PHE A 1 167 ? -7.423 -2.339 15.517 1.00 98.56 167 PHE A C 1
ATOM 1228 O O . PHE A 1 167 ? -6.939 -3.463 15.667 1.00 98.56 167 PHE A O 1
ATOM 1235 N N . TYR A 1 168 ? -8.741 -2.166 15.377 1.00 98.56 168 TYR A N 1
ATOM 1236 C CA . TYR A 1 168 ? -9.692 -3.280 15.424 1.00 98.56 168 TYR A CA 1
ATOM 1237 C C . TYR A 1 168 ? -9.626 -4.157 14.167 1.00 98.56 168 TYR A C 1
ATOM 1239 O O . TYR A 1 168 ? -10.123 -5.281 14.198 1.00 98.56 168 TYR A O 1
ATOM 1247 N N . SER A 1 169 ? -8.988 -3.678 13.090 1.00 98.62 169 SER A N 1
ATOM 1248 C CA . SER A 1 169 ? -8.706 -4.466 11.879 1.00 98.62 169 SER A CA 1
ATOM 1249 C C . SER A 1 169 ? -7.553 -5.457 12.027 1.00 98.62 169 SER A C 1
ATOM 1251 O O . SER A 1 169 ? -7.393 -6.328 11.177 1.00 98.62 169 SER A O 1
ATOM 1253 N N . SER A 1 170 ? -6.755 -5.334 13.088 1.00 98.25 170 SER A N 1
ATOM 1254 C CA . SER A 1 170 ? -5.520 -6.097 13.227 1.00 98.25 170 SER A CA 1
ATOM 1255 C C . SER A 1 170 ? -5.756 -7.597 13.371 1.00 98.25 170 SER A C 1
ATOM 1257 O O . SER A 1 170 ? -6.696 -8.033 14.039 1.00 98.25 170 SER A O 1
ATOM 1259 N N . VAL A 1 171 ? -4.860 -8.403 12.810 1.00 97.31 171 VAL A N 1
ATOM 1260 C CA . VAL A 1 171 ? -4.839 -9.868 12.930 1.00 97.31 171 VAL A CA 1
ATOM 1261 C C . VAL A 1 171 ? -3.405 -10.293 13.270 1.00 97.31 171 VAL A C 1
ATOM 1263 O O . VAL A 1 171 ? -2.470 -9.622 12.841 1.00 97.31 171 VAL A O 1
ATOM 1266 N N . PRO A 1 172 ? -3.181 -11.363 14.062 1.00 97.19 172 PRO A N 1
ATOM 1267 C CA . PRO A 1 172 ? -1.833 -11.890 14.260 1.00 97.19 172 PRO A CA 1
ATOM 1268 C C . PRO A 1 172 ? -1.153 -12.208 12.927 1.00 97.19 172 PRO A C 1
ATOM 1270 O O . PRO A 1 172 ? -1.766 -12.891 12.109 1.00 97.19 172 PRO A O 1
ATOM 1273 N N . PHE A 1 173 ? 0.099 -11.793 12.740 1.00 96.88 173 PHE A N 1
ATOM 1274 C CA . PHE A 1 173 ? 0.857 -11.933 11.489 1.00 96.88 173 PHE A CA 1
ATOM 1275 C C . PHE A 1 173 ? 0.877 -13.367 10.946 1.00 96.88 173 PHE A C 1
ATOM 1277 O O . PHE A 1 173 ? 0.732 -13.584 9.746 1.00 96.88 173 PHE A O 1
ATOM 1284 N N . ILE A 1 174 ? 0.919 -14.384 11.815 1.00 96.56 174 ILE A N 1
ATOM 1285 C CA . ILE A 1 174 ? 0.829 -15.795 11.393 1.00 96.56 174 ILE A CA 1
ATOM 1286 C C . ILE A 1 174 ? -0.497 -16.159 10.697 1.00 96.56 174 ILE A C 1
ATOM 1288 O O . ILE A 1 174 ? -0.574 -17.177 10.015 1.00 96.56 174 ILE A O 1
ATOM 1292 N N . ARG A 1 175 ? -1.544 -15.342 10.828 1.00 96.56 175 ARG A N 1
ATOM 1293 C CA . ARG A 1 175 ? -2.868 -15.524 10.204 1.00 96.56 175 ARG A CA 1
ATOM 1294 C C . ARG A 1 175 ? -3.236 -14.414 9.217 1.00 96.56 175 ARG A C 1
ATOM 1296 O O . ARG A 1 175 ? -4.363 -14.404 8.730 1.00 96.56 175 ARG A O 1
ATOM 1303 N N . ASP A 1 176 ? -2.333 -13.475 8.959 1.00 97.31 176 ASP A N 1
ATOM 1304 C CA . ASP A 1 176 ? -2.622 -12.268 8.189 1.00 97.31 176 ASP A CA 1
ATOM 1305 C C . ASP A 1 176 ? -2.030 -12.334 6.778 1.00 97.31 176 ASP A C 1
ATOM 1307 O O . ASP A 1 176 ? -1.166 -11.556 6.394 1.00 97.31 176 ASP A O 1
ATOM 1311 N N . GLN A 1 177 ? -2.453 -13.332 6.001 1.00 97.00 177 GLN A N 1
ATOM 1312 C CA . GLN A 1 177 ? -1.907 -13.524 4.654 1.00 97.00 177 GLN A CA 1
ATOM 1313 C C . GLN A 1 177 ? -2.605 -12.681 3.591 1.00 97.00 177 GLN A C 1
ATOM 1315 O O . GLN A 1 177 ? -2.017 -12.393 2.552 1.00 97.00 177 GLN A O 1
ATOM 1320 N N . VAL A 1 178 ? -3.878 -12.342 3.800 1.00 97.75 178 VAL A N 1
ATOM 1321 C CA . VAL A 1 178 ? -4.672 -11.567 2.847 1.00 97.75 178 VAL A CA 1
ATOM 1322 C C . VAL A 1 178 ? -5.700 -10.740 3.603 1.00 97.75 178 VAL A C 1
ATOM 1324 O O . VAL A 1 178 ? -6.510 -11.281 4.355 1.00 97.75 178 VAL A O 1
ATOM 1327 N N . HIS A 1 179 ? -5.740 -9.447 3.314 1.00 98.50 179 HIS A N 1
ATOM 1328 C CA . HIS A 1 179 ? -6.823 -8.559 3.720 1.00 98.50 179 HIS A CA 1
ATOM 1329 C C . HIS A 1 179 ? -7.090 -7.539 2.611 1.00 98.50 179 HIS A C 1
ATOM 1331 O O . HIS A 1 179 ? -6.251 -7.281 1.746 1.00 98.50 179 HIS A O 1
ATOM 1337 N N . GLY A 1 180 ? -8.297 -6.987 2.575 1.00 98.31 180 GLY A N 1
ATOM 1338 C CA . GLY A 1 180 ? -8.718 -6.198 1.428 1.00 98.31 180 GLY A CA 1
ATOM 1339 C C . GLY A 1 180 ? -10.003 -5.431 1.645 1.00 98.31 180 GLY A C 1
ATOM 1340 O O . GLY A 1 180 ? -10.638 -5.499 2.696 1.00 98.31 180 GLY A O 1
ATOM 1341 N N . VAL A 1 181 ? -10.372 -4.693 0.607 1.00 98.69 181 VAL A N 1
ATOM 1342 C CA . VAL A 1 181 ? -11.593 -3.894 0.529 1.00 98.69 181 VAL A CA 1
ATOM 1343 C C . VAL A 1 181 ? -12.246 -4.107 -0.827 1.00 98.69 181 VAL A C 1
ATOM 1345 O O . VAL A 1 181 ? -11.578 -4.443 -1.808 1.00 98.69 181 VAL A O 1
ATOM 1348 N N . THR A 1 182 ? -13.561 -3.934 -0.902 1.00 98.75 182 THR A N 1
ATOM 1349 C CA . THR A 1 182 ? -14.312 -4.238 -2.127 1.00 98.75 182 THR A CA 1
ATOM 1350 C C . THR A 1 182 ? -15.288 -3.136 -2.514 1.00 98.75 182 THR A C 1
ATOM 1352 O O . THR A 1 182 ? -15.584 -2.215 -1.754 1.00 98.75 182 THR A O 1
ATOM 1355 N N . GLY A 1 183 ? -15.788 -3.229 -3.740 1.00 98.44 183 GLY A N 1
ATOM 1356 C CA . GLY A 1 183 ? -16.861 -2.408 -4.276 1.00 98.44 183 GLY A CA 1
ATOM 1357 C C . GLY A 1 183 ? -17.560 -3.133 -5.419 1.00 98.44 183 GLY A C 1
ATOM 1358 O O . GLY A 1 183 ? -17.279 -4.296 -5.707 1.00 98.44 183 GLY A O 1
ATOM 1359 N N . SER A 1 184 ? -18.476 -2.449 -6.102 1.00 97.69 184 SER A N 1
ATOM 1360 C CA . SER A 1 184 ? -19.176 -3.052 -7.241 1.00 97.69 184 SER A CA 1
ATOM 1361 C C . SER A 1 184 ? -18.184 -3.434 -8.350 1.00 97.69 184 SER A C 1
ATOM 1363 O O . SER A 1 184 ? -17.506 -2.555 -8.898 1.00 97.69 184 SER A O 1
ATOM 1365 N N . GLY A 1 185 ? -18.076 -4.740 -8.628 1.00 96.88 185 GLY A N 1
ATOM 1366 C CA . GLY A 1 185 ? -17.241 -5.325 -9.684 1.00 96.88 185 GLY A CA 1
ATOM 1367 C C . GLY A 1 185 ? -15.724 -5.260 -9.462 1.00 96.88 185 GLY A C 1
ATOM 1368 O O . GLY A 1 185 ? -14.976 -5.507 -10.405 1.00 96.88 185 GLY A O 1
ATOM 1369 N N . VAL A 1 186 ? -15.248 -4.900 -8.264 1.00 98.19 186 VAL A N 1
ATOM 1370 C CA . VAL A 1 186 ? -13.812 -4.708 -7.996 1.00 98.19 186 VAL A CA 1
ATOM 1371 C C . VAL A 1 186 ? -13.452 -4.990 -6.537 1.00 98.19 186 VAL A C 1
ATOM 1373 O O . VAL A 1 186 ? -14.261 -4.784 -5.632 1.00 98.19 186 VAL A O 1
ATOM 1376 N N . GLY A 1 187 ? -12.211 -5.407 -6.304 1.00 98.19 187 GLY A N 1
ATOM 1377 C CA . GLY A 1 187 ? -11.599 -5.451 -4.982 1.00 98.19 187 GLY A CA 1
ATOM 1378 C C . GLY A 1 187 ? -10.120 -5.098 -5.057 1.00 98.19 187 GLY A C 1
ATOM 1379 O O . GLY A 1 187 ? -9.493 -5.258 -6.104 1.00 98.19 187 GLY A O 1
ATOM 1380 N N . ALA A 1 188 ? -9.586 -4.606 -3.947 1.00 98.62 188 ALA A N 1
ATOM 1381 C CA . ALA A 1 188 ? -8.164 -4.376 -3.748 1.00 98.62 188 ALA A CA 1
ATOM 1382 C C . ALA A 1 188 ? -7.735 -5.147 -2.501 1.00 98.62 188 ALA A C 1
ATOM 1384 O O . ALA A 1 188 ? -8.408 -5.083 -1.471 1.00 98.62 188 ALA A O 1
ATOM 1385 N N . PHE A 1 189 ? -6.640 -5.890 -2.610 1.00 98.62 189 PHE A N 1
ATOM 1386 C CA . PHE A 1 189 ? -6.158 -6.775 -1.559 1.00 98.62 189 PHE A CA 1
ATOM 1387 C C . PHE A 1 189 ? -4.659 -6.584 -1.399 1.00 98.62 189 PHE A C 1
ATOM 1389 O O . PHE A 1 189 ? -3.935 -6.486 -2.391 1.00 98.62 189 PHE A O 1
ATOM 1396 N N . ILE A 1 190 ? -4.211 -6.552 -0.153 1.00 98.38 190 ILE A N 1
ATOM 1397 C CA . ILE A 1 190 ? -2.814 -6.757 0.192 1.00 98.38 190 ILE A CA 1
ATOM 1398 C C . ILE A 1 190 ? -2.666 -8.252 0.469 1.00 98.38 190 ILE A C 1
ATOM 1400 O O . ILE A 1 190 ? -3.449 -8.839 1.217 1.00 98.38 190 ILE A O 1
ATOM 1404 N N . ILE A 1 191 ? -1.692 -8.865 -0.196 1.00 98.19 191 ILE A N 1
ATOM 1405 C CA . ILE A 1 191 ? -1.333 -10.270 -0.025 1.00 98.19 191 ILE A CA 1
ATOM 1406 C C . ILE A 1 191 ? 0.061 -10.278 0.585 1.00 98.19 191 ILE A C 1
ATOM 1408 O O . ILE A 1 191 ? 0.988 -9.765 -0.035 1.00 98.19 191 ILE A O 1
ATOM 1412 N N . ILE A 1 192 ? 0.188 -10.853 1.776 1.00 97.31 192 ILE A N 1
ATOM 1413 C CA . ILE A 1 192 ? 1.429 -10.945 2.544 1.00 97.31 192 ILE A CA 1
ATOM 1414 C C . ILE A 1 192 ? 1.744 -12.434 2.698 1.00 97.31 192 ILE A C 1
ATOM 1416 O O . ILE A 1 192 ? 1.224 -13.102 3.597 1.00 97.31 192 ILE A O 1
ATOM 1420 N N . PRO A 1 193 ? 2.532 -13.022 1.784 1.00 92.62 193 PRO A N 1
ATOM 1421 C CA . PRO A 1 193 ? 2.981 -14.397 1.936 1.00 92.62 193 PRO A CA 1
ATOM 1422 C C . PRO A 1 193 ? 3.620 -14.627 3.314 1.00 92.62 193 PRO A C 1
ATOM 1424 O O . PRO A 1 193 ? 4.236 -13.737 3.889 1.00 92.62 193 PRO A O 1
ATOM 1427 N N . GLY A 1 194 ? 3.518 -15.844 3.855 1.00 83.44 194 GLY A N 1
ATOM 1428 C CA . GLY A 1 194 ? 4.039 -16.130 5.201 1.00 83.44 194 GLY A CA 1
ATOM 1429 C C . GLY A 1 194 ? 5.540 -15.846 5.376 1.00 83.44 194 GLY A C 1
ATOM 1430 O O . GLY A 1 194 ? 5.980 -15.570 6.486 1.00 83.44 194 GLY A O 1
ATOM 1431 N N . VAL A 1 195 ? 6.314 -15.875 4.284 1.00 88.69 195 VAL A N 1
ATOM 1432 C CA . VAL A 1 195 ? 7.746 -15.522 4.274 1.00 88.69 195 VAL A CA 1
ATOM 1433 C C . VAL A 1 195 ? 7.995 -14.016 4.403 1.00 88.69 195 VAL A C 1
ATOM 1435 O O . VAL A 1 195 ? 9.044 -13.607 4.879 1.00 88.69 195 VAL A O 1
ATOM 1438 N N . SER A 1 196 ? 7.023 -13.182 4.050 1.00 94.31 196 SER A N 1
ATOM 1439 C CA . SER A 1 196 ? 7.181 -11.730 3.910 1.00 94.31 196 SER A CA 1
ATOM 1440 C C . SER A 1 196 ? 7.239 -11.004 5.257 1.00 94.31 196 SER A C 1
ATOM 1442 O O . SER A 1 196 ? 7.681 -9.858 5.325 1.00 94.31 196 SER A O 1
ATOM 1444 N N . TYR A 1 197 ? 6.866 -11.694 6.342 1.00 96.62 197 TYR A N 1
ATOM 1445 C CA . TYR A 1 197 ? 7.048 -11.245 7.724 1.00 96.62 197 TYR A CA 1
ATOM 1446 C C . TYR A 1 197 ? 8.436 -11.579 8.308 1.00 96.62 197 TYR A C 1
ATOM 1448 O O . TYR A 1 197 ? 8.674 -11.277 9.476 1.00 96.62 197 TYR A O 1
ATOM 1456 N N . GLU A 1 198 ? 9.369 -12.180 7.553 1.00 95.44 198 GLU A N 1
ATOM 1457 C CA . GLU A 1 198 ? 10.696 -12.570 8.078 1.00 95.44 198 GLU A CA 1
ATOM 1458 C C . GLU A 1 198 ? 11.503 -11.391 8.650 1.00 95.44 198 GLU A C 1
ATOM 1460 O O . GLU A 1 198 ? 12.239 -11.544 9.629 1.00 95.44 198 GLU A O 1
ATOM 1465 N N . THR A 1 199 ? 11.317 -10.203 8.070 1.00 95.75 199 THR A N 1
ATOM 1466 C CA . THR A 1 199 ? 11.996 -8.961 8.472 1.00 95.75 199 THR A CA 1
ATOM 1467 C C . THR A 1 199 ? 11.120 -8.107 9.397 1.00 95.75 199 THR A C 1
ATOM 1469 O O . THR A 1 199 ? 11.581 -7.115 9.952 1.00 95.75 199 THR A O 1
ATOM 1472 N N . SER A 1 200 ? 9.868 -8.496 9.647 1.00 95.75 200 SER A N 1
ATOM 1473 C CA . SER A 1 200 ? 9.025 -7.831 10.645 1.00 95.75 200 SER A CA 1
ATOM 1474 C C . SER A 1 200 ? 9.507 -8.100 12.075 1.00 95.75 200 SER A C 1
ATOM 1476 O O . SER A 1 200 ? 10.291 -9.016 12.324 1.00 95.75 200 SER A O 1
ATOM 1478 N N . SER A 1 201 ? 9.035 -7.307 13.040 1.00 93.62 201 SER A N 1
ATOM 1479 C CA . SER A 1 201 ? 9.357 -7.440 14.473 1.00 93.62 201 SER A CA 1
ATOM 1480 C C . SER A 1 201 ? 8.128 -7.848 15.295 1.00 93.62 201 SER A C 1
ATOM 1482 O O . SER A 1 201 ? 7.002 -7.581 14.882 1.00 93.62 201 SER A O 1
ATOM 1484 N N . GLY A 1 202 ? 8.337 -8.521 16.435 1.00 94.06 202 GLY A N 1
ATOM 1485 C CA . GLY A 1 202 ? 7.280 -8.942 17.366 1.00 94.06 202 GLY A CA 1
ATOM 1486 C C . GLY A 1 202 ? 6.839 -10.409 17.249 1.00 94.06 202 GLY A C 1
ATOM 1487 O O . GLY A 1 202 ? 6.081 -10.905 18.085 1.00 94.06 202 GLY A O 1
ATOM 1488 N N . GLY A 1 203 ? 7.322 -11.130 16.234 1.00 94.38 203 GLY A N 1
ATOM 1489 C CA . GLY A 1 203 ? 7.048 -12.556 16.049 1.00 94.38 203 GLY A CA 1
ATOM 1490 C C . GLY A 1 203 ? 5.626 -12.877 15.552 1.00 94.38 203 GLY A C 1
ATOM 1491 O O . GLY A 1 203 ? 4.867 -11.988 15.169 1.00 94.38 203 GLY A O 1
ATOM 1492 N N . PRO A 1 204 ? 5.230 -14.165 15.539 1.00 95.31 204 PRO A N 1
ATOM 1493 C CA . PRO A 1 204 ? 4.028 -14.635 14.836 1.00 95.31 204 PRO A CA 1
ATOM 1494 C C . PRO A 1 204 ? 2.701 -14.111 15.407 1.00 95.31 204 PRO A C 1
ATOM 1496 O O . PRO A 1 204 ? 1.685 -14.116 14.709 1.00 95.31 204 PRO A O 1
ATOM 1499 N N . PHE A 1 205 ? 2.691 -13.699 16.677 1.00 96.00 205 PHE A N 1
ATOM 1500 C CA . PHE A 1 205 ? 1.494 -13.211 17.365 1.00 96.00 205 PHE A CA 1
ATOM 1501 C C . PHE A 1 205 ? 1.370 -11.687 17.379 1.00 96.00 205 PHE A C 1
ATOM 1503 O O . PHE A 1 205 ? 0.329 -11.181 17.806 1.00 96.00 205 PHE A O 1
ATOM 1510 N N . PHE A 1 206 ? 2.393 -10.971 16.900 1.00 96.88 206 PHE A N 1
ATOM 1511 C CA . PHE A 1 206 ? 2.292 -9.537 16.672 1.00 96.88 206 PHE A CA 1
ATOM 1512 C C . PHE A 1 206 ? 1.162 -9.252 15.683 1.00 96.88 206 PHE A C 1
ATOM 1514 O O . PHE A 1 206 ?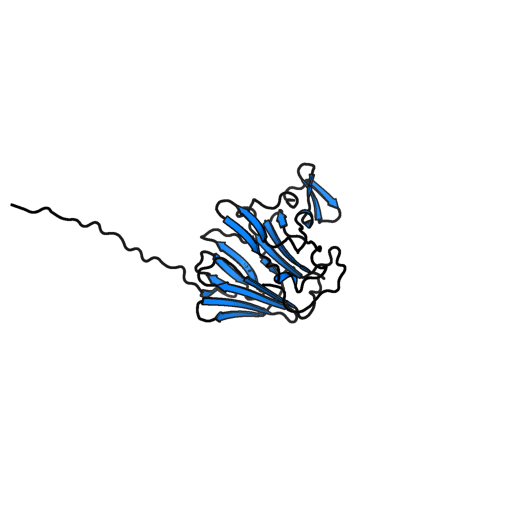 0.871 -10.065 14.806 1.00 96.88 206 PHE A O 1
ATOM 1521 N N . ARG A 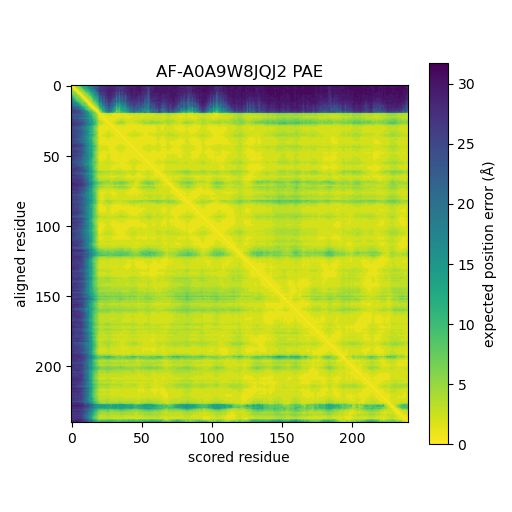1 207 ? 0.481 -8.125 15.866 1.00 97.62 207 ARG A N 1
ATOM 1522 C CA . ARG A 1 207 ? -0.671 -7.717 15.065 1.00 97.62 207 ARG A CA 1
ATOM 1523 C C . ARG A 1 207 ? -0.627 -6.212 14.889 1.00 97.62 207 ARG A C 1
ATOM 1525 O O . ARG A 1 207 ? -0.288 -5.504 15.831 1.00 97.62 207 ARG A O 1
ATOM 1532 N N . ASP A 1 208 ? -1.026 -5.738 13.722 1.00 98.12 208 ASP A N 1
ATOM 1533 C CA . ASP A 1 208 ? -1.010 -4.312 13.413 1.00 98.12 208 ASP A CA 1
ATOM 1534 C C . ASP A 1 208 ? -2.182 -3.935 12.503 1.00 98.12 208 ASP A C 1
ATOM 1536 O O . ASP A 1 208 ? -3.008 -4.773 12.155 1.00 98.12 208 ASP A O 1
ATOM 1540 N N . ILE A 1 209 ? -2.311 -2.658 12.184 1.00 98.56 209 ILE A N 1
ATOM 1541 C CA . ILE A 1 209 ? -3.410 -2.086 11.414 1.00 98.56 209 ILE A CA 1
ATOM 1542 C C . ILE A 1 209 ? -3.402 -2.647 9.987 1.00 98.56 209 ILE A C 1
ATOM 1544 O O . ILE A 1 209 ? -2.393 -2.551 9.297 1.00 98.56 209 ILE A O 1
ATOM 1548 N N . ASN A 1 210 ? -4.563 -3.116 9.524 1.00 98.62 210 ASN A N 1
ATOM 1549 C CA . ASN A 1 210 ? -4.774 -3.611 8.156 1.00 98.62 210 ASN A CA 1
ATOM 1550 C C . ASN A 1 210 ? -5.727 -2.720 7.353 1.00 98.62 210 ASN A C 1
ATOM 1552 O O . ASN A 1 210 ? -5.599 -2.576 6.136 1.00 98.62 210 ASN A O 1
ATOM 1556 N N . ASN A 1 211 ? -6.688 -2.085 8.028 1.00 98.38 211 ASN A N 1
ATOM 1557 C CA . ASN A 1 211 ? -7.718 -1.264 7.405 1.00 98.38 211 ASN A CA 1
ATOM 1558 C C . ASN A 1 211 ? -8.065 -0.025 8.223 1.00 98.38 211 ASN A C 1
ATOM 1560 O O . ASN A 1 211 ? -8.093 -0.055 9.452 1.00 98.38 211 ASN A O 1
ATOM 1564 N N . GLN A 1 212 ? -8.475 1.021 7.508 1.00 98.56 212 GLN A N 1
ATOM 1565 C CA . GLN A 1 212 ? -9.227 2.138 8.066 1.00 98.56 212 GLN A CA 1
ATOM 1566 C C . GLN A 1 212 ? -10.195 2.682 7.012 1.00 98.56 212 GLN A C 1
ATOM 1568 O O . GLN A 1 212 ? -9.836 2.902 5.856 1.00 98.56 212 GLN A O 1
ATOM 1573 N N . GLY A 1 213 ? -11.458 2.855 7.392 1.00 98.25 213 GLY A N 1
ATOM 1574 C CA . GLY A 1 213 ? -12.467 3.501 6.559 1.00 98.25 213 GLY A CA 1
ATOM 1575 C C . GLY A 1 213 ? -12.723 4.919 7.049 1.00 98.25 213 GLY A C 1
ATOM 1576 O O . GLY A 1 213 ? -13.379 5.090 8.067 1.00 98.25 213 GLY A O 1
ATOM 1577 N N . GLY A 1 214 ? -12.213 5.926 6.347 1.00 97.06 214 GLY A N 1
ATOM 1578 C CA . GLY A 1 214 ? -12.481 7.342 6.611 1.00 97.06 214 GLY A CA 1
ATOM 1579 C C . GLY A 1 214 ? -12.939 8.040 5.333 1.00 97.06 214 GLY A C 1
ATOM 1580 O O . GLY A 1 214 ? -13.683 7.461 4.541 1.00 97.06 214 GLY A O 1
ATOM 1581 N N . ASP A 1 215 ? -12.438 9.253 5.089 1.00 96.38 215 ASP A N 1
ATOM 1582 C CA . ASP A 1 215 ? -12.602 9.930 3.790 1.00 96.38 215 ASP A CA 1
ATOM 1583 C C . ASP A 1 215 ? -11.980 9.125 2.638 1.00 96.38 215 ASP A C 1
ATOM 1585 O O . ASP A 1 215 ? -12.422 9.196 1.493 1.00 96.38 215 ASP A O 1
ATOM 1589 N N . GLN A 1 216 ? -10.971 8.320 2.969 1.00 97.31 216 GLN A N 1
ATOM 1590 C CA . GLN A 1 216 ? -10.321 7.356 2.093 1.00 97.31 216 GLN A CA 1
ATOM 1591 C C . GLN A 1 216 ? -10.670 5.937 2.549 1.00 97.31 216 GLN A C 1
ATOM 1593 O O . GLN A 1 216 ? -10.982 5.700 3.721 1.00 97.31 216 GLN A O 1
ATOM 1598 N N . GLN A 1 217 ? -10.576 4.973 1.637 1.00 98.50 217 GLN A N 1
ATOM 1599 C CA . GLN A 1 217 ? -10.525 3.564 2.003 1.00 98.50 217 GLN A CA 1
ATOM 1600 C C . GLN A 1 217 ? -9.059 3.136 2.099 1.00 98.50 217 GLN A C 1
ATOM 1602 O O . GLN A 1 217 ? -8.390 2.950 1.086 1.00 98.50 217 GLN A O 1
ATOM 1607 N N . GLU A 1 218 ? -8.548 3.006 3.317 1.00 98.56 218 GLU A N 1
ATOM 1608 C CA . GLU A 1 218 ? -7.136 2.724 3.565 1.00 98.56 218 GLU A CA 1
ATOM 1609 C C . GLU A 1 218 ? -6.900 1.216 3.755 1.00 98.56 218 GLU A C 1
ATOM 1611 O O . GLU A 1 218 ? -7.652 0.521 4.456 1.00 98.56 218 GLU A O 1
ATOM 1616 N N . LEU A 1 219 ? -5.850 0.726 3.098 1.00 98.31 219 LEU A N 1
ATOM 1617 C CA . LEU A 1 219 ? -5.289 -0.618 3.215 1.00 98.31 219 LEU A CA 1
ATOM 1618 C C . LEU A 1 219 ? -3.819 -0.498 3.605 1.00 98.31 219 LEU A C 1
ATOM 1620 O O . LEU A 1 219 ? -3.088 0.309 3.027 1.00 98.31 219 LEU A O 1
ATOM 1624 N N . TYR A 1 220 ? -3.389 -1.302 4.567 1.00 98.38 220 TYR A N 1
ATOM 1625 C CA . TYR A 1 220 ? -2.069 -1.183 5.168 1.00 98.38 220 TYR A CA 1
ATOM 1626 C C . TYR A 1 220 ? -1.337 -2.508 5.139 1.00 98.38 220 TYR A C 1
ATOM 1628 O O . TYR A 1 220 ? -1.917 -3.539 5.435 1.00 98.38 220 TYR A O 1
ATOM 1636 N N . TRP A 1 221 ? -0.034 -2.452 4.910 1.00 98.00 221 TRP A N 1
ATOM 1637 C CA . TRP A 1 221 ? 0.868 -3.464 5.427 1.00 98.00 221 TRP A CA 1
ATOM 1638 C C . TRP A 1 221 ? 1.885 -2.779 6.322 1.00 98.00 221 TRP A C 1
ATOM 1640 O O . TRP A 1 221 ? 2.764 -2.059 5.848 1.00 98.00 221 TRP A O 1
ATOM 1650 N N . TYR A 1 222 ? 1.741 -2.985 7.624 1.00 97.31 222 TYR A N 1
ATOM 1651 C CA . TYR A 1 222 ? 2.730 -2.573 8.606 1.00 97.31 222 TYR A CA 1
ATOM 1652 C C . TYR A 1 222 ? 3.847 -3.615 8.669 1.00 97.31 222 TYR A C 1
ATOM 1654 O O . TYR A 1 222 ? 3.687 -4.695 9.234 1.00 97.31 222 TYR A O 1
ATOM 1662 N N . MET A 1 223 ? 4.984 -3.280 8.063 1.00 96.69 223 MET A N 1
ATOM 1663 C CA . MET A 1 223 ? 6.199 -4.092 8.103 1.00 96.69 223 MET A CA 1
ATOM 1664 C C . MET A 1 223 ? 6.803 -4.090 9.508 1.00 96.69 223 MET A C 1
ATOM 1666 O O . MET A 1 223 ? 7.275 -5.123 9.980 1.00 96.69 223 MET A O 1
ATOM 1670 N N . ASN A 1 224 ? 6.753 -2.946 10.188 1.00 95.38 224 ASN A N 1
ATOM 1671 C CA . ASN A 1 224 ? 7.024 -2.813 11.613 1.00 95.38 224 ASN A CA 1
ATOM 1672 C C . ASN A 1 224 ? 6.309 -1.561 12.165 1.00 95.38 224 ASN A C 1
ATOM 1674 O O . ASN A 1 224 ? 5.860 -0.698 11.404 1.00 95.38 224 ASN A O 1
ATOM 1678 N N . SER A 1 225 ? 6.223 -1.454 13.489 1.00 96.19 225 SER A N 1
ATOM 1679 C CA . SER A 1 225 ? 5.744 -0.254 14.179 1.00 96.19 225 SER A CA 1
ATOM 1680 C C . SER A 1 225 ? 6.220 -0.222 15.634 1.00 96.19 225 SER A C 1
ATOM 1682 O O . SER A 1 225 ? 6.857 -1.168 16.119 1.00 96.19 225 SER A O 1
ATOM 1684 N N . GLY A 1 226 ? 5.868 0.860 16.337 1.00 94.81 226 GLY A N 1
ATOM 1685 C CA . GLY A 1 226 ? 5.918 0.971 17.798 1.00 94.81 226 GLY A CA 1
ATOM 1686 C C . GLY A 1 226 ? 4.649 0.488 18.520 1.00 94.81 226 GLY A C 1
ATOM 1687 O O . GLY A 1 226 ? 4.522 0.703 19.726 1.00 94.81 226 GLY A O 1
ATOM 1688 N N . HIS A 1 227 ? 3.692 -0.142 17.830 1.00 95.50 227 HIS A N 1
ATOM 1689 C CA . HIS A 1 227 ? 2.431 -0.594 18.426 1.00 95.50 227 HIS A CA 1
ATOM 1690 C C . HIS A 1 227 ? 2.645 -1.861 19.262 1.00 95.50 227 HIS A C 1
ATOM 1692 O O . HIS A 1 227 ? 2.571 -2.970 18.749 1.00 95.50 227 HIS A O 1
ATOM 1698 N N . TYR A 1 228 ? 2.913 -1.704 20.563 1.00 87.12 228 TYR A N 1
ATOM 1699 C CA . TYR A 1 228 ? 3.218 -2.828 21.464 1.00 87.12 228 TYR A CA 1
ATOM 1700 C C . TYR A 1 228 ? 4.414 -3.665 20.967 1.00 87.12 228 TYR A C 1
ATOM 1702 O O . TYR A 1 228 ? 4.351 -4.887 20.915 1.00 87.12 228 TYR A O 1
ATOM 1710 N N . GLN A 1 229 ? 5.503 -3.008 20.557 1.00 87.75 229 GLN A N 1
ATOM 1711 C CA . GLN A 1 229 ? 6.679 -3.663 19.976 1.00 87.75 229 GLN A CA 1
ATOM 1712 C C . GLN A 1 229 ? 7.597 -4.265 21.059 1.00 87.75 229 GLN A C 1
ATOM 1714 O O . GLN A 1 229 ? 8.222 -3.495 21.793 1.00 87.75 229 GLN A O 1
ATOM 1719 N N . PRO A 1 230 ? 7.719 -5.605 21.174 1.00 83.38 230 PRO A N 1
ATOM 1720 C CA . PRO A 1 230 ? 8.604 -6.220 22.164 1.00 83.38 230 PRO A CA 1
ATOM 1721 C C . PRO A 1 230 ? 10.051 -6.383 21.669 1.00 83.38 230 PRO A C 1
ATOM 1723 O O . PRO A 1 230 ? 10.951 -6.544 22.492 1.00 83.38 230 PRO A O 1
ATOM 1726 N N . ASP A 1 231 ? 10.277 -6.348 20.351 1.00 88.44 231 ASP A N 1
ATOM 1727 C CA . ASP A 1 231 ? 11.560 -6.679 19.728 1.00 88.44 231 ASP A CA 1
ATOM 1728 C C . ASP A 1 231 ? 12.244 -5.452 19.113 1.00 88.44 231 ASP A C 1
ATOM 1730 O O . ASP A 1 231 ? 11.604 -4.477 18.718 1.00 88.44 231 ASP A O 1
ATOM 1734 N N . ALA A 1 232 ? 13.563 -5.533 18.935 1.00 91.62 232 ALA A N 1
ATOM 1735 C CA . ALA A 1 232 ? 14.280 -4.579 18.096 1.00 91.62 232 ALA A CA 1
ATOM 1736 C C . ALA A 1 232 ? 13.784 -4.637 16.637 1.00 91.62 232 ALA A C 1
ATOM 1738 O O . ALA A 1 232 ? 13.408 -5.698 16.123 1.00 91.62 232 ALA A O 1
ATOM 1739 N N . TRP A 1 233 ? 13.820 -3.496 15.949 1.00 92.75 233 TRP A N 1
ATOM 1740 C CA . TRP A 1 233 ? 13.547 -3.430 14.516 1.00 92.75 233 TRP A CA 1
ATOM 1741 C C . TRP A 1 233 ? 14.655 -4.108 13.712 1.00 92.75 233 TRP A C 1
ATOM 1743 O O . TRP A 1 233 ? 15.840 -3.994 14.037 1.00 92.75 233 TRP A O 1
ATOM 1753 N N . ARG A 1 234 ? 14.266 -4.810 12.647 1.00 95.06 234 ARG A N 1
ATOM 1754 C CA . ARG A 1 234 ? 15.205 -5.371 11.672 1.00 95.06 234 ARG A CA 1
ATOM 1755 C C . ARG A 1 234 ? 15.373 -4.399 10.508 1.00 95.06 234 ARG A C 1
ATOM 1757 O O . ARG A 1 234 ? 14.439 -3.709 10.118 1.00 95.06 234 ARG A O 1
ATOM 1764 N N . THR A 1 235 ? 16.569 -4.377 9.940 1.00 95.19 235 THR A N 1
ATOM 1765 C CA . THR A 1 235 ? 16.858 -3.752 8.645 1.00 95.19 235 THR A CA 1
ATOM 1766 C C . THR A 1 235 ? 17.051 -4.847 7.598 1.00 95.19 235 THR A C 1
ATOM 1768 O O . THR A 1 235 ? 17.170 -6.026 7.933 1.00 95.19 235 THR A O 1
ATOM 1771 N N . GLY A 1 236 ? 17.079 -4.477 6.322 1.00 96.50 236 GLY A N 1
ATOM 1772 C CA . GLY A 1 236 ? 17.156 -5.425 5.216 1.00 96.50 236 GLY A CA 1
ATOM 1773 C C . GLY A 1 236 ? 15.938 -5.330 4.312 1.00 96.50 236 GLY A C 1
ATOM 1774 O O . GLY A 1 236 ? 15.405 -4.242 4.100 1.00 96.50 236 GLY A O 1
ATOM 1775 N N . PHE A 1 237 ? 15.547 -6.455 3.719 1.00 97.12 237 PHE A N 1
ATOM 1776 C CA . PHE A 1 237 ? 14.476 -6.509 2.730 1.00 97.12 237 PHE A CA 1
ATOM 1777 C C . PHE A 1 237 ? 13.168 -6.983 3.368 1.00 97.12 237 PHE A C 1
ATOM 1779 O O . PHE A 1 237 ? 13.123 -8.047 3.971 1.00 97.12 237 PHE A O 1
ATOM 1786 N N . PHE A 1 238 ? 12.110 -6.197 3.220 1.00 97.25 238 PHE A N 1
ATOM 1787 C CA . PHE A 1 238 ? 10.747 -6.531 3.600 1.00 97.25 238 PHE A CA 1
ATOM 1788 C C . PHE A 1 238 ? 9.958 -6.918 2.347 1.00 97.25 238 PHE A C 1
ATOM 1790 O O . PHE A 1 238 ? 9.954 -6.170 1.360 1.00 97.25 238 PHE A O 1
ATOM 1797 N N . GLY A 1 239 ? 9.278 -8.064 2.400 1.00 93.12 239 GLY A N 1
ATOM 1798 C CA . GLY A 1 239 ? 8.460 -8.592 1.304 1.00 93.12 239 GLY A CA 1
ATOM 1799 C C . GLY A 1 239 ? 9.113 -9.786 0.601 1.00 93.12 239 GLY A C 1
ATOM 1800 O O . GLY A 1 239 ? 10.051 -10.367 1.142 1.00 93.12 239 GLY A O 1
ATOM 1801 N N . PRO A 1 240 ? 8.674 -10.134 -0.621 1.00 76.88 240 PRO A N 1
ATOM 1802 C CA . PRO A 1 240 ? 7.513 -9.567 -1.303 1.00 76.88 240 PRO A CA 1
ATOM 1803 C C . PRO A 1 240 ? 6.203 -9.955 -0.626 1.00 76.88 240 PRO A C 1
ATOM 1805 O O . PRO A 1 240 ? 5.976 -11.169 -0.446 1.00 76.88 240 PRO A O 1
#

Sequence (240 aa):
MRFPLAASLLLALLPAVFAAFGVTRSGSNYVVDSGGGLVTTINGNNGDITSLNYNGKELQDRSKFTHLSSGLGSATVSSNIVNGAIAVITIRTSTITQYYIVRSGINTIYIGTYASAEPSVGELRFLARLSKSALPNGYVPAEIQGSSSTVEGSDVFVKDGQTRSKFYSSVPFIRDQVHGVTGSGVGAFIIIPGVSYETSSGGPFFRDINNQGGDQQELYWYMNSGHYQPDAWRTGFFGP

Radius of gyration: 21.64 Å; Cα contacts (8 Å, |Δi|>4): 580; chains: 1; bounding box: 51×42×85 Å

pLDDT: mean 92.9, std 12.97, range [37.84, 98.81]